Protein AF-A0A3N5KT99-F1 (afdb_monomer)

Mean predicted aligned error: 9.58 Å

pLDDT: mean 86.51, std 20.3, range [31.34, 98.81]

Structure (mmCIF, N/CA/C/O backbone):
data_AF-A0A3N5KT99-F1
#
_entry.id   AF-A0A3N5KT99-F1
#
loop_
_atom_site.group_PDB
_atom_site.id
_atom_site.type_symbol
_atom_site.label_atom_id
_atom_site.label_alt_id
_atom_site.label_comp_id
_atom_site.label_asym_id
_atom_site.label_entity_id
_atom_site.label_seq_id
_atom_site.pdbx_PDB_ins_code
_atom_site.Cartn_x
_atom_site.Cartn_y
_atom_site.Cartn_z
_atom_site.occupancy
_atom_site.B_iso_or_equiv
_atom_site.auth_seq_id
_atom_site.auth_comp_id
_atom_site.auth_asym_id
_atom_site.auth_atom_id
_atom_site.pdbx_PDB_model_num
ATOM 1 N N . MET A 1 1 ? -65.856 7.073 20.773 1.00 42.44 1 MET A N 1
ATOM 2 C CA . MET A 1 1 ? -64.642 7.275 19.952 1.00 42.44 1 MET A CA 1
ATOM 3 C C . MET A 1 1 ? -63.514 6.506 20.610 1.00 42.44 1 MET A C 1
ATOM 5 O O . MET A 1 1 ? -62.952 6.974 21.589 1.00 42.44 1 MET A O 1
ATOM 9 N N . ILE A 1 2 ? -63.336 5.250 20.203 1.00 31.34 2 ILE A N 1
ATOM 10 C CA . ILE A 1 2 ? -62.609 4.213 20.943 1.00 31.34 2 ILE A CA 1
ATOM 11 C C . ILE A 1 2 ? -61.713 3.446 19.956 1.00 31.34 2 ILE A C 1
ATOM 13 O O . ILE A 1 2 ? -62.222 2.916 18.979 1.00 31.34 2 ILE A O 1
ATOM 17 N N . LYS A 1 3 ? -60.418 3.406 20.307 1.00 32.25 3 LYS A N 1
ATOM 18 C CA . LYS A 1 3 ? -59.383 2.359 20.142 1.00 32.25 3 LYS A CA 1
ATOM 19 C C . LYS A 1 3 ? -58.957 1.863 18.745 1.00 32.25 3 LYS A C 1
ATOM 21 O O . LYS A 1 3 ? -59.687 1.184 18.039 1.00 32.25 3 LYS A O 1
ATOM 26 N N . THR A 1 4 ? -57.678 2.132 18.470 1.00 46.94 4 THR A N 1
ATOM 27 C CA . THR A 1 4 ? -56.591 1.219 18.056 1.00 46.94 4 THR A CA 1
ATOM 28 C C . THR A 1 4 ? -56.948 -0.252 17.787 1.00 46.94 4 THR A C 1
ATOM 30 O O . THR A 1 4 ? -57.459 -0.917 18.685 1.00 46.94 4 THR A O 1
ATOM 33 N N . LEU A 1 5 ? -56.521 -0.791 16.636 1.00 34.12 5 LEU A N 1
ATOM 34 C CA . LEU A 1 5 ? -56.166 -2.212 16.452 1.00 34.12 5 LEU A CA 1
ATOM 35 C C . LEU A 1 5 ? -55.310 -2.352 15.173 1.00 34.12 5 LEU A C 1
ATOM 37 O O . LEU A 1 5 ? -55.755 -1.987 14.092 1.00 34.12 5 LEU A O 1
ATOM 41 N N . LEU A 1 6 ? -53.998 -2.590 15.284 1.00 35.56 6 LEU A N 1
ATOM 42 C CA . LEU A 1 6 ? -53.360 -3.916 15.217 1.00 35.56 6 LEU A CA 1
ATOM 43 C C . LEU A 1 6 ? -53.898 -4.779 14.061 1.00 35.56 6 LEU A C 1
ATOM 45 O O . LEU A 1 6 ? -54.919 -5.446 14.206 1.00 35.56 6 LEU A O 1
ATOM 49 N N . PHE A 1 7 ? -53.181 -4.811 12.935 1.00 33.03 7 PHE A N 1
ATOM 50 C CA . PHE A 1 7 ? -53.371 -5.856 11.932 1.00 33.03 7 PHE A CA 1
ATOM 51 C C . PHE A 1 7 ? -52.484 -7.051 12.291 1.00 33.03 7 PHE A C 1
ATOM 53 O O . PHE A 1 7 ? -51.275 -7.043 12.068 1.00 33.03 7 PHE A O 1
ATOM 60 N N . LEU A 1 8 ? -53.116 -8.068 12.885 1.00 33.78 8 LEU A N 1
ATOM 61 C CA . LEU A 1 8 ? -52.653 -9.450 12.836 1.00 33.78 8 LEU A CA 1
ATOM 62 C C . LEU A 1 8 ? -52.687 -9.911 11.374 1.00 33.78 8 LEU A C 1
ATOM 64 O O . LEU A 1 8 ? -53.738 -9.835 10.738 1.00 33.78 8 LEU A O 1
ATOM 68 N N . ILE A 1 9 ? -51.589 -10.471 10.871 1.00 37.31 9 ILE A N 1
ATOM 69 C CA . ILE A 1 9 ? -51.657 -11.386 9.730 1.00 37.31 9 ILE A CA 1
ATOM 70 C C . ILE A 1 9 ? -51.719 -12.797 10.311 1.00 37.31 9 ILE A C 1
ATOM 72 O O . ILE A 1 9 ? -50.737 -13.324 10.830 1.00 37.31 9 ILE A O 1
ATOM 76 N N . LEU A 1 10 ? -52.926 -13.365 10.276 1.00 34.59 10 LEU A N 1
ATOM 77 C CA . LEU A 1 10 ? -53.196 -14.766 10.571 1.00 34.59 10 LEU A CA 1
ATOM 78 C C . LEU A 1 10 ? -52.555 -15.630 9.477 1.00 34.59 10 LEU A C 1
ATOM 80 O O . LEU A 1 10 ? -52.937 -15.548 8.311 1.00 34.59 10 LEU A O 1
ATOM 84 N N . ALA A 1 11 ? -51.615 -16.486 9.867 1.00 44.47 11 ALA A N 1
ATOM 85 C CA . ALA A 1 11 ? -51.214 -17.632 9.068 1.00 44.47 11 ALA A CA 1
ATOM 86 C C . ALA A 1 11 ? -52.311 -18.702 9.165 1.00 44.47 11 ALA A C 1
ATOM 88 O O . ALA A 1 11 ? -52.695 -19.122 10.257 1.00 44.47 11 ALA A O 1
ATOM 89 N N . SER A 1 12 ? -52.849 -19.131 8.028 1.00 38.34 12 SER A N 1
ATOM 90 C CA . SER A 1 12 ? -53.769 -20.267 7.943 1.00 38.34 12 SER A CA 1
ATOM 91 C C . SER A 1 12 ? -53.687 -20.894 6.558 1.00 38.34 12 SER A C 1
ATOM 93 O O . SER A 1 12 ? -54.512 -20.619 5.693 1.00 38.34 12 SER A O 1
ATOM 95 N N . ILE A 1 13 ? -52.698 -21.759 6.345 1.00 39.47 13 ILE A N 1
ATOM 96 C CA . ILE A 1 13 ? -52.783 -22.785 5.305 1.00 39.47 13 ILE A CA 1
ATOM 97 C C . ILE A 1 13 ? -52.541 -24.123 5.995 1.00 39.47 13 ILE A C 1
ATOM 99 O O . ILE A 1 13 ? -51.410 -24.500 6.286 1.00 39.47 13 ILE A O 1
ATOM 103 N N . LEU A 1 14 ? -53.641 -24.820 6.288 1.00 41.72 14 LEU A N 1
ATOM 104 C CA . LEU A 1 14 ? -53.621 -26.258 6.506 1.00 41.72 14 LEU A CA 1
ATOM 105 C C . LEU A 1 14 ? -53.415 -26.931 5.148 1.00 41.72 14 LEU A C 1
ATOM 107 O O . LEU A 1 14 ? -54.272 -26.831 4.272 1.00 41.72 14 LEU A O 1
ATOM 111 N N . THR A 1 15 ? -52.333 -27.689 5.020 1.00 42.31 15 THR A N 1
ATOM 112 C CA . THR A 1 15 ? -52.317 -28.875 4.163 1.00 42.31 15 THR A CA 1
ATOM 113 C C . THR A 1 15 ? -51.796 -30.040 4.995 1.00 42.31 15 THR A C 1
ATOM 115 O O . THR A 1 15 ? -50.700 -29.998 5.544 1.00 42.31 15 THR A O 1
ATOM 118 N N . LEU A 1 16 ? -52.637 -31.061 5.151 1.00 44.19 16 LEU A N 1
ATOM 119 C CA . LEU A 1 16 ? -52.240 -32.380 5.625 1.00 44.19 16 LEU A CA 1
ATOM 120 C C . LEU A 1 16 ? -51.886 -33.194 4.382 1.00 44.19 16 LEU A C 1
ATOM 122 O O . LEU A 1 16 ? -52.764 -33.552 3.600 1.00 44.19 16 LEU A O 1
ATOM 126 N N . SER A 1 17 ? -50.598 -33.465 4.208 1.00 36.16 17 SER A N 1
ATOM 127 C CA . SER A 1 17 ? -50.081 -34.482 3.301 1.00 36.16 17 SER A CA 1
ATOM 128 C C . SER A 1 17 ? -48.852 -35.103 3.951 1.00 36.16 17 SER A C 1
ATOM 130 O O . SER A 1 17 ? -47.936 -34.397 4.358 1.00 36.16 17 SER A O 1
ATOM 132 N N . CYS A 1 18 ? -48.866 -36.429 4.073 1.00 38.91 18 CYS A N 1
ATOM 133 C CA . CYS A 1 18 ? -47.729 -37.251 4.471 1.00 38.91 18 CYS A CA 1
ATOM 134 C C . CYS A 1 18 ? -46.455 -36.873 3.700 1.00 38.91 18 CYS A C 1
ATOM 136 O O . CYS A 1 18 ? -46.495 -36.779 2.475 1.00 38.91 18 CYS A O 1
ATOM 138 N N . GLY A 1 19 ? -45.330 -36.772 4.413 1.00 37.41 19 GLY A N 1
ATOM 139 C CA . GLY A 1 19 ? -43.990 -36.790 3.824 1.00 37.41 19 GLY A CA 1
ATOM 140 C C . GLY A 1 19 ? -43.131 -35.572 4.159 1.00 37.41 19 GLY A C 1
ATOM 141 O O . GLY A 1 19 ? -43.285 -34.520 3.554 1.00 37.41 19 GLY A O 1
ATOM 142 N N . GLY A 1 20 ? -42.165 -35.779 5.058 1.00 37.25 20 GLY A N 1
ATOM 143 C CA . GLY A 1 20 ? -40.904 -35.037 5.089 1.00 37.25 20 GLY A CA 1
ATOM 144 C C . GLY A 1 20 ? -40.831 -33.845 6.043 1.00 37.25 20 GLY A C 1
ATOM 145 O O . GLY A 1 20 ? -41.096 -32.714 5.652 1.00 37.25 20 GLY A O 1
ATOM 146 N N . GLU A 1 21 ? -40.268 -34.066 7.234 1.00 48.00 21 GLU A N 1
ATOM 147 C CA . GLU A 1 21 ? -39.562 -33.045 8.036 1.00 48.00 21 GLU A CA 1
ATOM 148 C C . GLU A 1 21 ? -38.278 -32.530 7.332 1.00 48.00 21 GLU A C 1
ATOM 150 O O . GLU A 1 21 ? -37.280 -32.233 7.972 1.00 48.00 21 GLU A O 1
ATOM 155 N N . GLN A 1 22 ? -38.255 -32.434 5.998 1.00 47.16 22 GLN A N 1
ATOM 156 C CA . GLN A 1 22 ? -37.046 -32.128 5.217 1.00 47.16 22 GLN A CA 1
ATOM 157 C C . GLN A 1 22 ? -36.990 -30.693 4.675 1.00 47.16 22 GLN A C 1
ATOM 159 O O . GLN A 1 22 ? -36.008 -30.328 4.042 1.00 47.16 22 GLN A O 1
ATOM 164 N N . GLY A 1 23 ? -38.014 -29.866 4.915 1.00 40.94 23 GLY A N 1
ATOM 165 C CA . GLY A 1 23 ? -38.115 -28.536 4.294 1.00 40.94 23 GLY A CA 1
ATOM 166 C C . GLY A 1 23 ? -37.465 -27.378 5.061 1.00 40.94 23 GLY A C 1
ATOM 167 O O . GLY A 1 23 ? -37.119 -26.375 4.447 1.00 40.94 23 GLY A O 1
ATOM 168 N N . TYR A 1 24 ? -37.292 -27.490 6.383 1.00 41.78 24 TYR A N 1
ATOM 169 C CA . TYR A 1 24 ? -36.706 -26.410 7.196 1.00 41.78 24 TYR A CA 1
ATOM 170 C C . TYR A 1 24 ? -35.192 -26.565 7.396 1.00 41.78 24 TYR A C 1
ATOM 172 O O . TYR A 1 24 ? -34.474 -25.566 7.387 1.00 41.78 24 TYR A O 1
ATOM 180 N N . GLU A 1 25 ? -34.682 -27.798 7.499 1.00 47.06 25 GLU A N 1
ATOM 181 C CA . GLU A 1 25 ? -33.235 -28.049 7.546 1.00 47.06 25 GLU A CA 1
ATOM 182 C C . GLU A 1 25 ? -32.557 -27.730 6.213 1.00 47.06 25 GLU A C 1
ATOM 184 O O . GLU A 1 25 ? -31.490 -27.126 6.224 1.00 47.06 25 GLU A O 1
ATOM 189 N N . SER A 1 26 ? -33.175 -28.047 5.067 1.00 50.41 26 SER A N 1
ATOM 190 C CA . SER A 1 26 ? -32.562 -27.822 3.750 1.00 50.41 26 SER A CA 1
ATOM 191 C C . SER A 1 26 ? -32.399 -26.341 3.411 1.00 50.41 26 SER A C 1
ATOM 193 O O . SER A 1 26 ? -31.434 -25.973 2.753 1.00 50.41 26 SER A O 1
ATOM 195 N N . GLN A 1 27 ? -33.307 -25.484 3.885 1.00 44.94 27 GLN A N 1
ATOM 196 C CA . GLN A 1 27 ? -33.260 -24.043 3.635 1.00 44.94 27 GLN A CA 1
ATOM 197 C C . GLN A 1 27 ? -32.218 -23.345 4.520 1.00 44.94 27 GLN A C 1
ATOM 199 O O . GLN A 1 27 ? -31.541 -22.431 4.057 1.00 44.94 27 GLN A O 1
ATOM 204 N N . ALA A 1 28 ? -32.040 -23.807 5.764 1.00 53.56 28 ALA A N 1
ATOM 205 C CA . ALA A 1 28 ? -30.957 -23.367 6.644 1.00 53.56 28 ALA A CA 1
ATOM 206 C C . ALA A 1 28 ? -29.590 -23.882 6.162 1.00 53.56 28 ALA A C 1
ATOM 208 O O . ALA A 1 28 ? -28.625 -23.120 6.169 1.00 53.56 28 ALA A O 1
ATOM 209 N N . TYR A 1 29 ? -29.519 -25.127 5.672 1.00 50.69 29 TYR A N 1
ATOM 210 C CA . TYR A 1 29 ? -28.315 -25.687 5.053 1.00 50.69 29 TYR A CA 1
ATOM 211 C C . TYR A 1 29 ? -27.958 -24.965 3.756 1.00 50.69 29 TYR A C 1
ATOM 213 O O . TYR A 1 29 ? -26.798 -24.628 3.575 1.00 50.69 29 TYR A O 1
ATOM 221 N N . GLU A 1 30 ? -28.919 -24.664 2.877 1.00 49.44 30 GLU A N 1
ATOM 222 C CA . GLU A 1 30 ? -28.655 -23.856 1.682 1.00 49.44 30 GLU A CA 1
ATOM 223 C C . GLU A 1 30 ? -28.238 -22.434 2.050 1.00 49.44 30 GLU A C 1
ATOM 225 O O . GLU A 1 30 ? -27.278 -21.948 1.475 1.00 49.44 30 GLU A O 1
ATOM 230 N N . TYR A 1 31 ? -28.858 -21.774 3.035 1.00 47.00 31 TYR A N 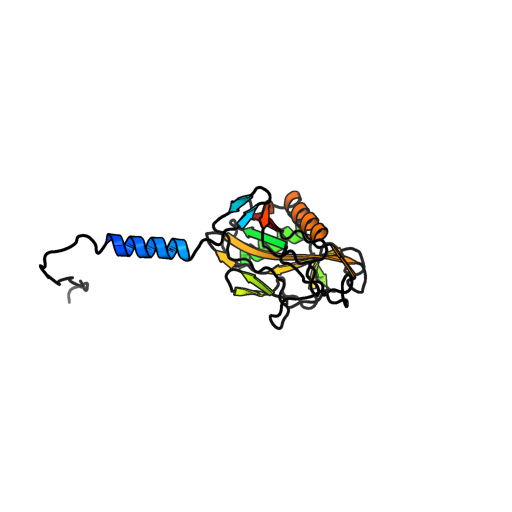1
ATOM 231 C CA . TYR A 1 31 ? -28.421 -20.440 3.473 1.00 47.00 31 TYR A CA 1
ATOM 232 C C . TYR A 1 31 ? -27.022 -20.441 4.100 1.00 47.00 31 TYR A C 1
ATOM 234 O O . TYR A 1 31 ? -26.259 -19.496 3.899 1.00 47.00 31 TYR A O 1
ATOM 242 N N . GLN A 1 32 ? -26.675 -21.482 4.855 1.00 47.03 32 GLN A N 1
ATOM 243 C CA . GLN A 1 32 ? -25.365 -21.635 5.482 1.00 47.03 32 GLN A CA 1
ATOM 244 C C . GLN A 1 32 ? -24.294 -22.022 4.452 1.00 47.03 32 GLN A C 1
ATOM 246 O O . GLN A 1 32 ? -23.232 -21.412 4.436 1.00 47.03 32 GLN A O 1
ATOM 251 N N . TYR A 1 33 ? -24.614 -22.916 3.516 1.00 42.00 33 TYR A N 1
ATOM 252 C CA . TYR A 1 33 ? -23.771 -23.299 2.379 1.00 42.00 33 TYR A CA 1
ATOM 253 C C . TYR A 1 33 ? -23.597 -22.149 1.370 1.00 42.00 33 TYR A C 1
ATOM 255 O O . TYR A 1 33 ? -22.537 -21.995 0.768 1.00 42.00 33 TYR A O 1
ATOM 263 N N . PHE A 1 34 ? -24.610 -21.293 1.209 1.00 45.56 34 PHE A N 1
ATOM 264 C CA . PHE A 1 34 ? -24.555 -20.086 0.382 1.00 45.56 34 PHE A CA 1
ATOM 265 C C . PHE A 1 34 ? -23.779 -18.962 1.086 1.00 45.56 34 PHE A C 1
ATOM 267 O O . PHE A 1 34 ? -23.010 -18.269 0.430 1.00 45.56 34 PHE A O 1
ATOM 274 N N . ARG A 1 35 ? -23.867 -18.827 2.419 1.00 46.19 35 ARG A N 1
ATOM 275 C CA . ARG A 1 35 ? -22.992 -17.934 3.207 1.00 46.19 35 ARG A CA 1
ATOM 276 C C . ARG A 1 35 ? -21.532 -18.388 3.222 1.00 46.19 35 ARG A C 1
ATOM 278 O O . ARG A 1 35 ? -20.651 -17.554 3.047 1.00 46.19 35 ARG A O 1
ATOM 285 N N . GLU A 1 36 ? -21.270 -19.687 3.352 1.00 48.41 36 GLU A N 1
ATOM 286 C CA . GLU A 1 36 ? -19.917 -20.256 3.250 1.00 48.41 36 GLU A CA 1
ATOM 287 C C . GLU A 1 36 ? -19.311 -20.054 1.852 1.00 48.41 36 GLU A C 1
ATOM 289 O O . GLU A 1 36 ? -18.106 -19.852 1.732 1.00 48.41 36 GLU A O 1
ATOM 294 N N . LYS A 1 37 ? -20.135 -20.035 0.793 1.00 44.97 37 LYS A N 1
ATOM 295 C CA . LYS A 1 37 ? -19.685 -19.749 -0.581 1.00 44.97 37 LYS A CA 1
ATOM 296 C C . LYS A 1 37 ? -19.560 -18.265 -0.935 1.00 44.97 37 LYS A C 1
ATOM 298 O O . LYS A 1 37 ? -18.917 -17.972 -1.939 1.00 44.97 37 LYS A O 1
ATOM 303 N N . ILE A 1 38 ? -20.159 -17.351 -0.168 1.00 49.22 38 ILE A N 1
ATOM 304 C CA . ILE A 1 38 ? -20.167 -15.911 -0.485 1.00 49.22 38 ILE A CA 1
ATOM 305 C C . ILE A 1 38 ? -19.074 -15.120 0.254 1.00 49.22 38 ILE A C 1
ATOM 307 O O . ILE A 1 38 ? -18.730 -14.039 -0.210 1.00 49.22 38 ILE A O 1
ATOM 311 N N . GLU A 1 39 ? -18.464 -15.620 1.340 1.00 51.19 39 GLU A N 1
ATOM 312 C CA . GLU A 1 39 ? -17.678 -14.728 2.224 1.00 51.19 39 GLU A CA 1
ATOM 313 C C . GLU A 1 39 ? -16.292 -15.175 2.710 1.00 51.19 39 GLU A C 1
ATOM 315 O O . GLU A 1 39 ? -15.757 -14.550 3.626 1.00 51.19 39 GLU A O 1
ATOM 320 N N . THR A 1 40 ? -15.621 -16.164 2.120 1.00 61.03 40 THR A N 1
ATOM 321 C CA . THR A 1 40 ? -14.210 -16.384 2.495 1.00 61.03 40 THR A CA 1
ATOM 322 C C . THR A 1 40 ? -13.281 -16.269 1.312 1.00 61.03 40 THR A C 1
ATOM 324 O O . THR A 1 40 ? -12.832 -17.267 0.753 1.00 61.03 40 THR A O 1
ATOM 327 N N . VAL A 1 41 ? -12.922 -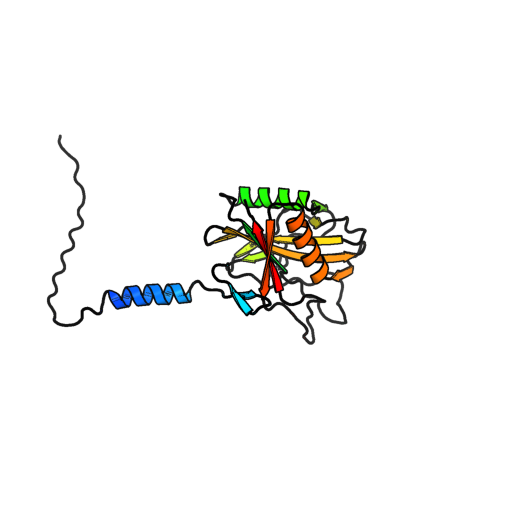15.024 0.995 1.00 81.69 41 VAL A N 1
ATOM 328 C CA . VAL A 1 41 ? -11.587 -14.776 0.458 1.00 81.69 41 VAL A CA 1
ATOM 329 C C . VAL A 1 41 ? -10.603 -15.295 1.500 1.00 81.69 41 VAL A C 1
ATOM 331 O O . VAL A 1 41 ? -10.639 -14.900 2.669 1.00 81.69 41 VAL A O 1
ATOM 334 N N . VAL A 1 42 ? -9.797 -16.263 1.088 1.00 88.50 42 VAL A N 1
ATOM 335 C CA . VAL A 1 42 ? -8.793 -16.889 1.935 1.00 88.50 42 VAL A CA 1
ATOM 336 C C . VAL A 1 42 ? -7.448 -16.307 1.559 1.00 88.50 42 VAL A C 1
ATOM 338 O O . VAL A 1 42 ? -6.989 -16.476 0.431 1.00 88.50 42 VAL A O 1
ATOM 341 N N . TYR A 1 43 ? -6.806 -15.671 2.530 1.00 94.06 43 TYR A N 1
ATOM 342 C CA . TYR A 1 43 ? -5.417 -15.259 2.402 1.00 94.06 43 TYR A CA 1
ATOM 343 C C . TYR A 1 43 ? -4.522 -16.227 3.155 1.00 94.06 43 TYR A C 1
ATOM 345 O O . TYR A 1 43 ? -4.929 -16.837 4.145 1.00 94.06 43 TYR A O 1
ATOM 353 N N . LYS A 1 44 ? -3.285 -16.347 2.687 1.00 95.56 44 LYS A N 1
ATOM 354 C CA . LYS A 1 44 ? -2.242 -17.122 3.352 1.00 95.56 44 LYS A CA 1
ATOM 355 C C . LYS A 1 44 ? -1.137 -16.203 3.827 1.00 95.56 44 LYS A C 1
ATOM 357 O O . LYS A 1 44 ? -0.820 -15.227 3.151 1.00 95.56 44 LYS A O 1
ATOM 362 N N . THR A 1 45 ? -0.555 -16.512 4.974 1.00 95.38 45 THR A N 1
ATOM 363 C CA . THR A 1 45 ? 0.669 -15.850 5.428 1.00 95.38 45 THR A CA 1
ATOM 364 C C . THR A 1 45 ? 1.902 -16.505 4.823 1.00 95.38 45 THR A C 1
ATOM 366 O O . THR A 1 45 ? 1.817 -17.576 4.227 1.00 95.38 45 THR A O 1
ATOM 369 N N . GLU A 1 46 ? 3.067 -15.896 5.037 1.00 91.19 46 GLU A N 1
ATOM 370 C CA . GLU A 1 46 ? 4.366 -16.493 4.693 1.00 91.19 46 GLU A CA 1
ATOM 371 C C . GLU A 1 46 ? 4.615 -17.861 5.361 1.00 91.19 46 GLU A C 1
ATOM 373 O O . GLU A 1 46 ? 5.365 -18.676 4.836 1.00 91.19 46 GLU A O 1
ATOM 378 N N . ASN A 1 47 ? 3.944 -18.139 6.486 1.00 93.81 47 ASN A N 1
ATOM 379 C CA . ASN A 1 47 ? 4.021 -19.410 7.211 1.00 93.81 47 ASN A CA 1
ATOM 380 C C . ASN A 1 47 ? 2.833 -20.342 6.900 1.00 93.81 47 ASN A C 1
ATOM 382 O O . ASN A 1 47 ? 2.539 -21.239 7.688 1.00 93.81 47 ASN A O 1
ATOM 386 N N . GLU A 1 48 ? 2.123 -20.113 5.787 1.00 93.19 48 GLU A N 1
ATOM 387 C CA . GLU A 1 48 ? 0.944 -20.881 5.348 1.00 93.19 48 GLU A CA 1
ATOM 388 C C . GLU A 1 48 ? -0.248 -20.843 6.326 1.00 93.19 48 GLU A C 1
ATOM 390 O O . GLU A 1 48 ? -1.174 -21.654 6.231 1.00 93.19 48 GLU A O 1
ATOM 395 N N . GLU A 1 49 ? -0.280 -19.879 7.253 1.00 94.31 49 GLU A N 1
ATOM 396 C CA . GLU A 1 49 ? -1.452 -19.673 8.101 1.00 94.31 49 GLU A CA 1
ATOM 397 C C . GLU A 1 49 ? -2.595 -19.090 7.274 1.00 94.31 49 GLU A C 1
ATOM 399 O O . GLU A 1 49 ? -2.416 -18.135 6.517 1.00 94.31 49 GLU A O 1
ATOM 404 N N . VAL A 1 50 ? -3.790 -19.637 7.467 1.00 92.69 50 VAL A N 1
ATOM 405 C CA . VAL A 1 50 ? -4.999 -19.193 6.779 1.00 92.69 50 VAL A CA 1
ATOM 406 C C . VAL A 1 50 ? -5.608 -17.999 7.517 1.00 92.69 50 VAL A C 1
ATOM 408 O O . VAL A 1 50 ? -5.858 -18.058 8.722 1.00 92.69 50 VAL A O 1
ATOM 411 N N . ILE A 1 51 ? -5.874 -16.917 6.786 1.00 90.56 51 ILE A N 1
ATOM 412 C CA . ILE A 1 51 ? -6.580 -15.728 7.267 1.00 90.56 51 ILE A CA 1
ATOM 413 C C . ILE A 1 51 ? -7.954 -15.667 6.603 1.00 90.56 51 ILE A C 1
ATOM 415 O O . ILE A 1 51 ? -8.077 -15.743 5.379 1.00 90.56 51 ILE A O 1
ATOM 419 N N . HIS A 1 52 ? -8.975 -15.466 7.434 1.00 88.56 52 HIS A N 1
ATOM 420 C CA . HIS A 1 52 ? -10.361 -15.257 7.029 1.00 88.56 52 HIS A CA 1
ATOM 421 C C . HIS A 1 52 ? -10.828 -13.844 7.396 1.00 88.56 52 HIS A C 1
ATOM 423 O O . HIS A 1 52 ? -10.243 -13.188 8.258 1.00 88.56 52 HIS A O 1
ATOM 429 N N . GLY A 1 53 ? -11.924 -13.399 6.779 1.00 87.19 53 GLY A N 1
ATOM 430 C CA . GLY A 1 53 ? -12.647 -12.190 7.185 1.00 87.19 53 GLY A CA 1
ATOM 431 C C . GLY A 1 53 ? -12.102 -10.871 6.632 1.00 87.19 53 GLY A C 1
ATOM 432 O O . GLY A 1 53 ? -12.749 -9.844 6.833 1.00 87.19 53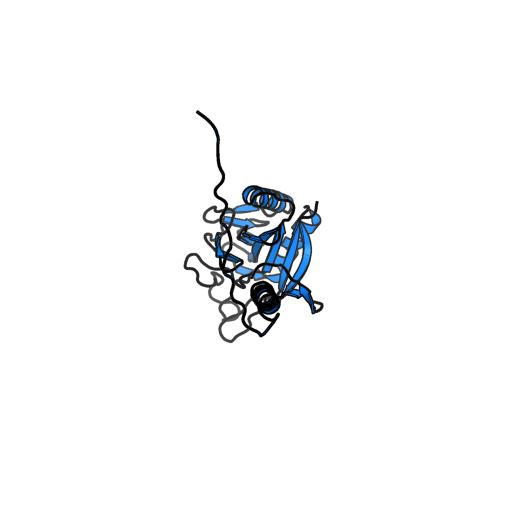 GLY A O 1
ATOM 433 N N . LEU A 1 54 ? -10.976 -10.888 5.910 1.00 92.50 54 LEU A N 1
ATOM 434 C CA . LEU A 1 54 ? -10.524 -9.749 5.107 1.00 92.50 54 LEU A CA 1
ATOM 435 C C . LEU A 1 54 ? -11.428 -9.567 3.868 1.00 92.50 54 LEU A C 1
ATOM 437 O O . LEU A 1 54 ? -11.974 -10.556 3.369 1.00 92.50 54 LEU A O 1
ATOM 441 N N . PRO A 1 55 ? -11.590 -8.335 3.351 1.00 95.25 55 PRO A N 1
ATOM 442 C CA . PRO A 1 55 ? -12.219 -8.109 2.052 1.00 95.25 55 PRO A CA 1
ATOM 443 C C . PRO A 1 55 ? -11.404 -8.741 0.916 1.00 95.25 55 PRO A C 1
ATOM 445 O O . PRO A 1 55 ? -10.226 -9.073 1.078 1.00 95.25 55 PRO A O 1
ATOM 448 N N . GLU A 1 56 ? -12.015 -8.871 -0.258 1.00 95.88 56 GLU A N 1
ATOM 449 C CA . GLU A 1 56 ? -11.274 -9.117 -1.496 1.00 95.88 56 GLU A CA 1
ATOM 450 C C . GLU A 1 56 ? -10.389 -7.903 -1.803 1.00 95.88 56 GLU A C 1
ATOM 452 O O . GLU A 1 56 ? -10.880 -6.778 -1.878 1.00 95.88 56 GLU A O 1
ATOM 457 N N . ILE A 1 57 ? -9.084 -8.114 -1.945 1.00 97.62 57 ILE A N 1
ATOM 458 C CA . ILE A 1 57 ? -8.096 -7.065 -2.183 1.00 97.62 57 ILE A CA 1
ATOM 459 C C . ILE A 1 57 ? -7.649 -7.147 -3.637 1.00 97.62 57 ILE A C 1
ATOM 461 O O . ILE A 1 57 ? -7.155 -8.177 -4.097 1.00 97.62 57 ILE A O 1
ATOM 465 N N . GLY A 1 58 ? -7.794 -6.038 -4.358 1.00 97.38 58 GLY A N 1
ATOM 466 C CA . GLY A 1 58 ? -7.228 -5.877 -5.687 1.00 97.38 58 GLY A CA 1
ATOM 467 C C . GLY A 1 58 ? -5.713 -6.009 -5.670 1.00 97.38 58 GLY A C 1
ATOM 468 O O . GLY A 1 58 ? -5.038 -5.506 -4.778 1.00 97.38 58 GLY A O 1
ATOM 469 N N . LYS A 1 59 ? -5.169 -6.658 -6.697 1.00 97.81 59 LYS A N 1
ATOM 470 C CA . LYS A 1 59 ? -3.728 -6.907 -6.816 1.00 97.81 59 LYS A CA 1
ATOM 471 C C . LYS A 1 59 ? -2.924 -5.675 -7.234 1.00 97.81 59 LYS A C 1
ATOM 473 O O . LYS A 1 59 ? -1.730 -5.610 -6.936 1.00 97.81 59 LYS A O 1
ATOM 478 N N . TRP A 1 60 ? -3.566 -4.735 -7.930 1.00 98.19 60 TRP A N 1
ATOM 479 C CA . TRP A 1 60 ? -2.910 -3.685 -8.709 1.00 98.19 60 TRP A CA 1
ATOM 480 C C . TRP A 1 60 ? -3.349 -2.286 -8.301 1.00 98.19 60 TRP A C 1
ATOM 482 O O . TRP A 1 60 ? -4.495 -2.068 -7.901 1.00 98.19 60 TRP A O 1
ATOM 492 N N . LEU A 1 61 ? -2.424 -1.347 -8.468 1.00 98.00 61 LEU A N 1
ATOM 493 C CA . LEU A 1 61 ? -2.748 0.059 -8.637 1.00 98.00 61 LEU A CA 1
ATOM 494 C C . LEU A 1 61 ? -3.479 0.242 -9.971 1.00 98.00 61 LEU A C 1
ATOM 496 O O . LEU A 1 61 ? -3.023 -0.289 -10.980 1.00 98.00 61 LEU A O 1
ATOM 500 N N . PHE A 1 62 ? -4.574 0.996 -9.993 1.00 98.06 62 PHE A N 1
ATOM 501 C CA . PHE A 1 62 ? -5.295 1.337 -11.221 1.00 98.06 62 PHE A CA 1
ATOM 502 C C . PHE A 1 62 ? -5.166 2.821 -11.531 1.00 98.06 62 PHE A C 1
ATOM 504 O O . PHE A 1 62 ? -5.272 3.657 -10.630 1.00 98.06 62 PHE A O 1
ATOM 511 N N . ASP A 1 63 ? -4.954 3.145 -12.798 1.00 95.38 63 ASP A N 1
ATOM 512 C CA . ASP A 1 63 ? -4.860 4.512 -13.294 1.00 95.38 63 ASP A CA 1
ATOM 513 C C . ASP A 1 63 ? -6.247 5.207 -13.359 1.00 95.38 63 ASP A C 1
ATOM 515 O O . ASP A 1 63 ? -7.279 4.630 -12.973 1.00 95.38 63 ASP A O 1
ATOM 519 N N . PRO A 1 64 ? -6.319 6.488 -13.769 1.00 93.81 64 PRO A N 1
ATOM 520 C CA . PRO A 1 64 ? -7.592 7.188 -13.914 1.00 93.81 64 PRO A CA 1
ATOM 521 C C . PRO A 1 64 ? -8.590 6.529 -14.878 1.00 93.81 64 PRO A C 1
ATOM 523 O O . PRO A 1 64 ? -9.793 6.702 -14.663 1.00 93.81 64 PRO A O 1
ATOM 526 N N . ASP A 1 65 ? -8.104 5.760 -15.856 1.00 94.44 65 ASP A N 1
ATOM 527 C CA . ASP A 1 65 ? -8.874 5.073 -16.898 1.00 94.44 65 ASP A CA 1
ATOM 528 C C . ASP A 1 65 ? -9.248 3.626 -16.520 1.00 94.44 65 ASP A C 1
ATOM 530 O O . ASP A 1 65 ? -9.878 2.926 -17.309 1.00 94.44 65 ASP A O 1
ATOM 534 N N . TYR A 1 66 ? -8.983 3.221 -15.269 1.00 95.25 66 TYR A N 1
ATOM 535 C CA . TYR A 1 66 ? -9.290 1.902 -14.694 1.00 95.25 66 TYR A CA 1
ATOM 536 C C . TYR A 1 66 ? -8.438 0.752 -15.237 1.00 95.25 66 TYR A C 1
ATOM 538 O O . TYR A 1 66 ? -8.760 -0.414 -14.987 1.00 95.25 66 TYR A O 1
ATOM 546 N N . GLU A 1 67 ? -7.322 1.057 -15.890 1.00 95.62 67 GLU A N 1
ATOM 547 C CA . GLU A 1 67 ? -6.346 0.050 -16.284 1.00 95.62 67 GLU A CA 1
ATOM 548 C C . GLU A 1 67 ? -5.317 -0.153 -15.169 1.00 95.62 67 GLU A C 1
ATOM 550 O O . GLU A 1 67 ? -5.007 0.781 -14.420 1.00 95.62 67 GLU A O 1
ATOM 555 N N . PRO A 1 68 ? -4.770 -1.370 -14.997 1.00 95.81 68 PRO A N 1
ATOM 556 C CA . PRO A 1 68 ? -3.630 -1.560 -14.118 1.00 95.81 68 PRO A CA 1
ATOM 557 C C . PRO A 1 68 ? -2.506 -0.584 -14.502 1.00 95.81 68 PRO A C 1
ATOM 559 O O . PRO A 1 68 ? -2.097 -0.516 -15.665 1.00 95.81 68 PRO A O 1
ATOM 562 N N . SER A 1 69 ? -1.990 0.148 -13.518 1.00 93.81 69 SER A N 1
ATOM 563 C CA . SER A 1 69 ? -0.939 1.151 -13.695 1.00 93.81 69 SER A CA 1
ATOM 564 C C . SER A 1 69 ? 0.404 0.492 -13.972 1.00 93.81 69 SER A C 1
ATOM 566 O O . SER A 1 69 ? 0.675 -0.634 -13.533 1.00 93.81 69 SER A O 1
ATOM 568 N N . HIS A 1 70 ? 1.246 1.190 -14.715 1.00 92.06 70 HIS A N 1
ATOM 569 C CA . HIS A 1 70 ? 2.645 0.853 -14.893 1.00 92.06 70 HIS A CA 1
ATOM 570 C C . HIS A 1 70 ? 3.493 2.076 -14.576 1.00 92.06 70 HIS A C 1
ATOM 572 O O . HIS A 1 70 ? 3.022 3.212 -14.644 1.00 92.06 70 HIS A O 1
ATOM 578 N N . TRP A 1 71 ? 4.747 1.820 -14.229 1.00 90.50 71 TRP A N 1
ATOM 579 C CA . TRP A 1 71 ? 5.689 2.879 -13.918 1.00 90.50 71 TRP A CA 1
ATOM 580 C C . TRP A 1 71 ? 5.887 3.822 -15.112 1.00 90.50 71 TRP A C 1
ATOM 582 O O . TRP A 1 71 ? 5.928 3.373 -16.255 1.00 90.50 71 TRP A O 1
ATOM 592 N N . ILE A 1 72 ? 6.010 5.126 -14.841 1.00 79.19 72 ILE A N 1
ATOM 593 C CA . ILE A 1 72 ? 6.026 6.187 -15.867 1.00 79.19 72 ILE A CA 1
ATOM 594 C C . ILE A 1 72 ? 7.266 6.115 -16.774 1.00 79.19 72 ILE A C 1
ATOM 596 O O . ILE A 1 72 ? 7.196 6.538 -17.928 1.00 79.19 72 ILE A O 1
ATOM 600 N N . SER A 1 73 ? 8.399 5.600 -16.283 1.00 68.75 73 SER A N 1
ATOM 601 C CA . SER A 1 73 ? 9.584 5.397 -17.124 1.00 68.75 73 SER A CA 1
ATOM 602 C C . SER A 1 73 ? 9.391 4.207 -18.064 1.00 68.75 73 SER A C 1
ATOM 604 O O . SER A 1 73 ? 8.875 3.164 -17.660 1.00 68.75 73 SER A O 1
ATOM 606 N N . GLU A 1 74 ? 9.858 4.346 -19.305 1.00 65.25 74 GLU A N 1
ATOM 607 C CA . GLU A 1 74 ? 9.791 3.289 -20.313 1.00 65.25 74 GLU A CA 1
ATOM 608 C C . GLU A 1 74 ? 10.699 2.115 -19.907 1.00 65.25 74 GLU A C 1
ATOM 610 O O . GLU A 1 74 ? 11.911 2.147 -20.089 1.00 65.25 74 GLU A O 1
ATOM 615 N N . GLU A 1 75 ? 10.055 1.098 -19.331 1.00 81.00 75 GLU A N 1
ATOM 616 C CA . GLU A 1 75 ? 10.546 -0.258 -19.069 1.00 81.00 75 GLU A CA 1
ATOM 617 C C . GLU A 1 75 ? 11.606 -0.430 -17.956 1.00 81.00 75 GLU A C 1
ATOM 619 O O . GLU A 1 75 ? 12.519 0.363 -17.747 1.00 81.00 75 GLU A O 1
ATOM 624 N N . PHE A 1 76 ? 11.484 -1.534 -17.213 1.00 85.06 76 PHE A N 1
ATOM 625 C CA . PHE A 1 76 ? 12.468 -2.016 -16.246 1.00 85.06 76 PHE A CA 1
ATOM 626 C C . PHE A 1 76 ? 12.975 -3.381 -16.709 1.00 85.06 76 PHE A C 1
ATOM 628 O O . PHE A 1 76 ? 12.213 -4.349 -16.731 1.00 85.06 76 PHE A O 1
ATOM 635 N N . ASN A 1 77 ? 14.261 -3.469 -17.062 1.00 87.50 77 ASN A N 1
ATOM 636 C CA . ASN A 1 77 ? 14.856 -4.653 -17.697 1.00 87.50 77 ASN A CA 1
ATOM 637 C C . ASN A 1 77 ? 14.082 -5.108 -18.952 1.00 87.50 77 ASN A C 1
ATOM 639 O O . ASN A 1 77 ? 13.756 -6.291 -19.064 1.00 87.50 77 ASN A O 1
ATOM 643 N N . ASP A 1 78 ? 13.764 -4.168 -19.848 1.00 91.56 78 ASP A N 1
ATOM 644 C CA . ASP A 1 78 ? 13.023 -4.400 -21.102 1.00 91.56 78 ASP A CA 1
ATOM 645 C C . ASP A 1 78 ? 11.596 -4.963 -20.895 1.00 91.56 78 ASP A C 1
ATOM 647 O O . ASP A 1 78 ? 11.059 -5.685 -21.735 1.00 91.56 78 ASP A O 1
ATOM 651 N N . LYS A 1 79 ? 10.989 -4.694 -19.728 1.00 94.25 79 LYS A N 1
ATOM 652 C CA . LYS A 1 79 ? 9.633 -5.132 -19.357 1.00 94.25 79 LYS A CA 1
ATOM 653 C C . LYS A 1 79 ? 8.819 -3.995 -18.770 1.00 94.25 79 LYS A C 1
ATOM 655 O O . LYS A 1 79 ? 9.345 -3.126 -18.077 1.00 94.25 79 LYS A O 1
ATOM 660 N N . ILE A 1 80 ? 7.503 -4.056 -18.930 1.00 94.44 80 ILE A N 1
ATOM 661 C CA . ILE A 1 80 ? 6.577 -3.128 -18.284 1.00 94.44 80 ILE A CA 1
ATOM 662 C C . ILE A 1 80 ? 6.564 -3.411 -16.779 1.00 94.44 80 ILE A C 1
ATOM 664 O O . ILE A 1 80 ? 6.198 -4.502 -16.323 1.00 94.44 80 ILE A O 1
ATOM 668 N N . LEU A 1 81 ? 6.939 -2.398 -16.000 1.00 96.06 81 LEU A N 1
ATOM 669 C CA . LEU A 1 81 ? 6.932 -2.459 -14.547 1.00 96.06 81 LEU A CA 1
ATOM 670 C C . LEU A 1 81 ? 5.515 -2.213 -14.017 1.00 96.06 81 LEU A C 1
ATOM 672 O O . LEU A 1 81 ? 5.016 -1.090 -14.040 1.00 96.06 81 LEU A O 1
ATOM 676 N N . ARG A 1 82 ? 4.862 -3.273 -13.543 1.00 96.44 82 ARG A N 1
ATOM 677 C CA . ARG A 1 82 ? 3.514 -3.248 -12.965 1.00 96.44 82 ARG A CA 1
ATOM 678 C C . ARG A 1 82 ? 3.573 -2.823 -11.499 1.00 96.44 82 ARG A C 1
ATOM 680 O O . ARG A 1 82 ? 4.364 -3.378 -10.742 1.00 96.44 82 ARG A O 1
ATOM 687 N N . GLU A 1 83 ? 2.693 -1.913 -11.088 1.00 97.00 83 GLU A N 1
ATOM 688 C CA . GLU A 1 83 ? 2.641 -1.402 -9.710 1.00 97.00 83 GLU A CA 1
ATOM 689 C C . GLU A 1 83 ? 1.692 -2.236 -8.817 1.00 97.00 83 GLU A C 1
ATOM 691 O O . GLU A 1 83 ? 0.469 -2.228 -9.029 1.00 97.00 83 GLU A O 1
ATOM 696 N N . PRO A 1 84 ? 2.217 -2.987 -7.826 1.00 98.31 84 PRO A N 1
ATOM 697 C CA . PRO A 1 84 ? 1.415 -3.874 -6.990 1.00 98.31 84 PRO A CA 1
ATOM 698 C C . PRO A 1 84 ? 0.814 -3.157 -5.772 1.00 98.31 84 PRO A C 1
ATOM 700 O O . PRO A 1 84 ? 1.443 -2.301 -5.149 1.00 98.31 84 PRO A O 1
ATOM 703 N N . ILE A 1 85 ? -0.373 -3.597 -5.345 1.00 98.75 85 ILE A N 1
ATOM 704 C CA . ILE A 1 85 ? -0.845 -3.353 -3.976 1.00 98.75 85 ILE A CA 1
ATOM 705 C C . ILE A 1 85 ? 0.033 -4.159 -3.020 1.00 98.75 85 ILE A C 1
ATOM 707 O O . ILE A 1 85 ? 0.183 -5.374 -3.156 1.00 98.75 85 ILE A O 1
ATOM 711 N N . ASN A 1 86 ? 0.628 -3.489 -2.043 1.00 98.75 86 ASN A N 1
ATOM 712 C CA . ASN A 1 86 ? 1.617 -4.093 -1.158 1.00 98.75 86 ASN A CA 1
ATOM 713 C C . ASN A 1 86 ? 1.422 -3.726 0.325 1.00 98.75 86 ASN A C 1
ATOM 715 O O . ASN A 1 86 ? 2.151 -4.216 1.188 1.00 98.75 86 ASN A O 1
ATOM 719 N N . ILE A 1 87 ? 0.372 -2.968 0.645 1.00 98.81 87 ILE A N 1
ATOM 720 C CA . ILE A 1 87 ? -0.079 -2.673 2.007 1.00 98.81 87 ILE A CA 1
ATOM 721 C C . ILE A 1 87 ? -1.579 -2.956 2.130 1.00 98.81 87 ILE A C 1
ATOM 723 O O . ILE A 1 87 ? -2.361 -2.596 1.250 1.00 98.81 87 ILE A O 1
ATOM 727 N N . VAL A 1 88 ? -1.983 -3.546 3.255 1.00 98.75 88 VAL A N 1
ATOM 728 C CA . VAL A 1 88 ? -3.378 -3.634 3.704 1.00 98.75 88 VAL A CA 1
ATOM 729 C C . VAL A 1 88 ? -3.453 -3.125 5.137 1.00 98.75 88 VAL A C 1
ATOM 731 O O . VAL A 1 88 ? -2.690 -3.563 5.993 1.00 98.75 88 VAL A O 1
ATOM 734 N N . ILE A 1 89 ? -4.369 -2.204 5.419 1.00 98.75 89 ILE A N 1
ATOM 735 C CA . ILE A 1 89 ? -4.560 -1.625 6.752 1.00 98.75 89 ILE A CA 1
ATOM 736 C C . ILE A 1 89 ? -5.972 -1.952 7.219 1.00 98.75 89 ILE A C 1
ATOM 738 O O . ILE A 1 89 ? -6.922 -1.767 6.464 1.00 98.75 89 ILE A O 1
ATOM 742 N N . ALA A 1 90 ? -6.112 -2.420 8.456 1.00 98.31 90 ALA A N 1
ATOM 743 C CA . ALA A 1 90 ? -7.390 -2.715 9.089 1.00 98.31 90 ALA A CA 1
ATOM 744 C C . ALA A 1 90 ? -7.560 -1.876 10.362 1.00 98.31 90 ALA A C 1
ATOM 746 O O . ALA A 1 90 ? -6.816 -2.037 11.332 1.00 98.31 90 ALA A O 1
ATOM 747 N N . ASP A 1 91 ? -8.557 -0.998 10.372 1.00 98.31 91 ASP A N 1
ATOM 748 C CA . ASP A 1 91 ? -8.868 -0.121 11.497 1.00 98.31 91 ASP A CA 1
ATOM 749 C C . ASP A 1 91 ? -10.192 -0.526 12.157 1.00 98.31 91 ASP A C 1
ATOM 751 O O . ASP A 1 91 ? -11.263 -0.365 11.578 1.00 98.31 91 ASP A O 1
ATOM 755 N N . SER A 1 92 ? -10.114 -1.056 13.381 1.00 96.19 92 SER A N 1
ATOM 756 C CA . SER A 1 92 ? -11.283 -1.401 14.213 1.00 96.19 92 SER A CA 1
ATOM 757 C C . SER A 1 92 ? -11.614 -0.360 15.284 1.00 96.19 92 SER A C 1
ATOM 759 O O . SER A 1 92 ? -12.551 -0.541 16.064 1.00 96.19 92 SER A O 1
ATOM 761 N N . ILE A 1 93 ? -10.805 0.694 15.391 1.00 96.88 93 ILE A N 1
ATOM 762 C CA . ILE A 1 93 ? -10.920 1.710 16.440 1.00 96.88 93 ILE A CA 1
ATOM 763 C C . ILE A 1 93 ? -11.891 2.792 15.991 1.00 96.88 93 ILE A C 1
ATOM 765 O O . ILE A 1 93 ? -12.711 3.255 16.787 1.00 96.88 93 ILE A O 1
ATOM 769 N N . SER A 1 94 ? -11.797 3.163 14.718 1.00 97.94 94 SER A N 1
ATOM 770 C CA . SER A 1 94 ? -12.636 4.179 14.106 1.00 97.94 94 SER A CA 1
ATOM 771 C C . SER A 1 94 ? -14.089 3.719 14.005 1.00 97.94 94 SER A C 1
ATOM 773 O O . SER A 1 94 ? -14.383 2.592 13.609 1.00 97.94 94 SER A O 1
ATOM 775 N N . GLN A 1 95 ? -15.022 4.609 14.336 1.00 97.00 95 GLN A N 1
ATOM 776 C CA . GLN A 1 95 ? -16.464 4.350 14.286 1.00 97.00 95 GLN A CA 1
ATOM 777 C C . GLN A 1 95 ? -17.063 4.774 12.945 1.00 97.00 95 GLN A C 1
ATOM 779 O O . GLN A 1 95 ? -18.068 4.217 12.499 1.00 97.00 95 GLN A O 1
ATOM 784 N N . THR A 1 96 ? -16.435 5.739 12.272 1.00 98.31 96 THR A N 1
ATOM 785 C CA . THR A 1 96 ? -16.871 6.257 10.968 1.00 98.31 96 THR A CA 1
ATOM 786 C C . THR A 1 96 ? -15.740 6.213 9.943 1.00 98.31 96 THR A C 1
ATOM 788 O O . THR A 1 96 ? -14.569 6.290 10.304 1.00 98.31 96 THR A O 1
ATOM 791 N N . ALA A 1 97 ? -16.085 6.165 8.653 1.00 97.38 97 ALA A N 1
ATOM 792 C CA . ALA A 1 97 ? -15.110 6.266 7.564 1.00 97.38 97 ALA A CA 1
ATOM 793 C C . ALA A 1 97 ? -14.253 7.540 7.675 1.00 97.38 97 ALA A C 1
ATOM 795 O O . ALA A 1 97 ? -13.038 7.487 7.528 1.00 97.38 97 ALA A O 1
ATOM 796 N N . LYS A 1 98 ? -14.876 8.677 8.016 1.00 97.12 98 LYS A N 1
ATOM 797 C CA . LYS A 1 98 ? -14.180 9.960 8.184 1.00 97.12 98 LYS A CA 1
ATOM 798 C C . LYS A 1 98 ? -13.174 9.931 9.335 1.00 97.12 98 LYS A C 1
ATOM 800 O O . LYS A 1 98 ? -12.097 10.507 9.225 1.00 97.12 98 LYS A O 1
ATOM 805 N N . GLU A 1 99 ? -13.538 9.276 10.432 1.00 98.00 99 GLU A N 1
ATOM 806 C CA . GLU A 1 99 ? -12.642 9.067 11.567 1.00 98.00 99 GLU A CA 1
ATOM 807 C C . GLU A 1 99 ? -11.478 8.146 11.188 1.00 98.00 99 GLU A C 1
ATOM 809 O O . GLU A 1 99 ? -10.343 8.471 11.50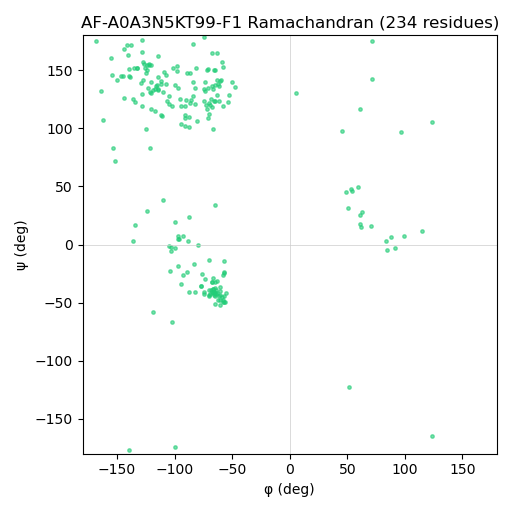9 1.00 98.00 99 GLU A O 1
ATOM 814 N N . ALA A 1 100 ? -11.730 7.073 10.430 1.00 98.12 100 ALA A N 1
ATOM 815 C CA . ALA A 1 100 ? -10.681 6.181 9.932 1.00 98.12 100 ALA A CA 1
ATOM 816 C C . ALA A 1 100 ? -9.689 6.908 9.017 1.00 98.12 100 ALA A C 1
ATOM 818 O O . ALA A 1 100 ? -8.480 6.744 9.165 1.00 9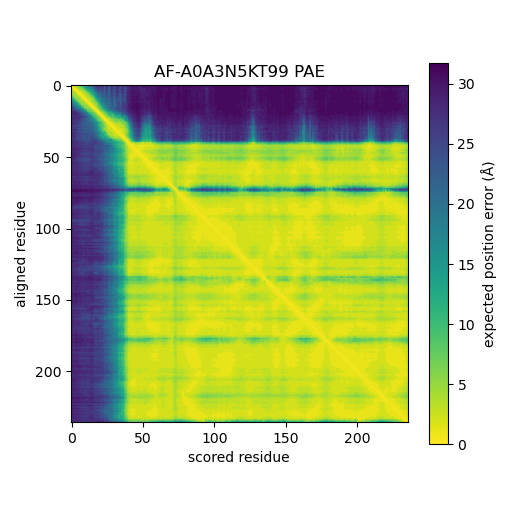8.12 100 ALA A O 1
ATOM 819 N N . GLU A 1 101 ? -10.183 7.744 8.098 1.00 97.69 101 GLU A N 1
ATOM 820 C CA . GLU A 1 101 ? -9.334 8.599 7.261 1.00 97.69 101 GLU A CA 1
ATOM 821 C C . GLU A 1 101 ? -8.467 9.527 8.113 1.00 97.69 101 GLU A C 1
ATOM 823 O O . GLU A 1 101 ? -7.259 9.599 7.902 1.00 97.69 101 GLU A O 1
ATOM 828 N N . GLN A 1 102 ? -9.071 10.234 9.075 1.00 97.25 102 GLN A N 1
ATOM 829 C CA . GLN A 1 102 ? -8.347 11.190 9.909 1.00 97.25 102 GLN A CA 1
ATOM 830 C C . GLN A 1 102 ? -7.306 10.493 10.78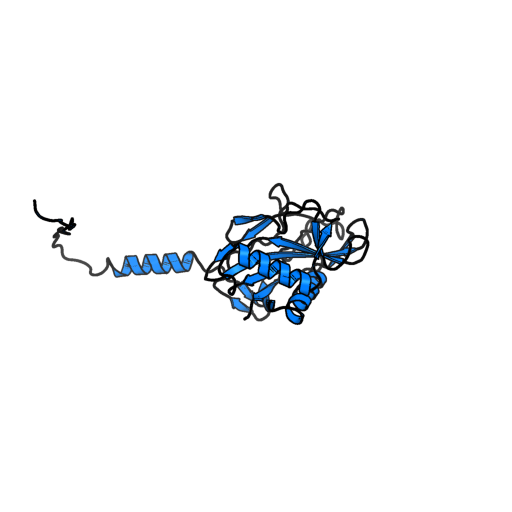9 1.00 97.25 102 GLN A C 1
ATOM 832 O O . GLN A 1 102 ? -6.166 10.941 10.855 1.00 97.25 102 GLN A O 1
ATOM 837 N N . ASN A 1 103 ? -7.674 9.375 11.414 1.00 98.12 103 ASN A N 1
ATOM 838 C CA . ASN A 1 103 ? -6.767 8.584 12.238 1.00 98.12 103 ASN A CA 1
ATOM 839 C C . ASN A 1 103 ? -5.583 8.064 11.420 1.00 98.12 103 ASN A C 1
ATOM 841 O O . ASN A 1 103 ? -4.447 8.111 11.901 1.00 98.12 103 ASN A O 1
ATOM 845 N N . LEU A 1 104 ? -5.820 7.622 10.178 1.00 98.25 104 LEU A N 1
ATOM 846 C CA . LEU A 1 104 ? -4.727 7.190 9.319 1.00 98.25 104 LEU A CA 1
ATOM 847 C C . LEU A 1 104 ? -3.852 8.368 8.882 1.00 98.25 104 LEU A C 1
ATOM 849 O O . LEU A 1 104 ? -2.635 8.237 8.929 1.00 98.25 104 LEU A O 1
ATOM 853 N N . ILE A 1 105 ? -4.422 9.517 8.505 1.00 97.62 105 ILE A N 1
ATOM 854 C CA . ILE A 1 105 ? -3.644 10.722 8.162 1.00 97.62 105 ILE A CA 1
ATOM 855 C C . ILE A 1 105 ? -2.739 11.129 9.330 1.00 97.62 105 ILE A C 1
ATOM 857 O O . ILE A 1 105 ? -1.532 11.285 9.146 1.00 97.62 105 ILE A O 1
ATOM 861 N N . ASP A 1 106 ? -3.286 11.211 10.543 1.00 97.94 106 ASP A N 1
ATOM 862 C CA . ASP A 1 106 ? -2.521 11.562 11.741 1.00 97.94 106 ASP A CA 1
ATOM 863 C C . ASP A 1 106 ? -1.397 10.547 12.019 1.00 97.94 106 ASP A C 1
ATOM 865 O O . ASP A 1 106 ? -0.317 10.910 12.492 1.00 97.94 106 ASP A O 1
ATOM 869 N N . ALA A 1 107 ? -1.642 9.259 11.759 1.00 98.44 107 ALA A N 1
ATOM 870 C CA . ALA A 1 107 ? -0.641 8.207 11.903 1.00 98.44 107 ALA A CA 1
ATOM 871 C C . ALA A 1 107 ? 0.456 8.303 10.833 1.00 98.44 107 ALA A C 1
ATOM 873 O O . ALA A 1 107 ? 1.636 8.205 11.166 1.00 98.44 107 ALA A O 1
ATOM 874 N N . LEU A 1 108 ? 0.088 8.546 9.576 1.00 98.44 108 LEU A N 1
ATOM 875 C CA . LEU A 1 108 ? 1.024 8.749 8.472 1.00 98.44 108 LEU A CA 1
ATOM 876 C C . LEU A 1 108 ? 1.964 9.922 8.763 1.00 98.44 108 LEU A C 1
ATOM 878 O O . LEU A 1 108 ? 3.182 9.760 8.686 1.00 98.44 108 LEU A O 1
ATOM 882 N N . GLU A 1 109 ? 1.425 11.061 9.206 1.00 97.94 109 GLU A N 1
ATOM 883 C CA . GLU A 1 109 ? 2.229 12.231 9.566 1.00 97.94 109 GLU A CA 1
ATOM 884 C C . GLU A 1 109 ? 3.206 11.936 10.712 1.00 97.94 109 GLU A C 1
ATOM 886 O O . GLU A 1 109 ? 4.382 12.302 10.632 1.00 97.94 109 GLU A O 1
ATOM 891 N N . LYS A 1 110 ? 2.753 11.230 11.758 1.00 98.50 110 LYS A N 1
ATOM 892 C CA . LYS A 1 110 ? 3.611 10.793 12.879 1.00 98.50 110 LYS A CA 1
ATOM 893 C C . LYS A 1 110 ? 4.686 9.799 12.446 1.00 98.50 110 LYS A C 1
ATOM 895 O O . LYS A 1 110 ? 5.773 9.803 13.015 1.00 98.50 110 LYS A O 1
ATOM 900 N N . ALA A 1 111 ? 4.393 8.966 11.452 1.00 98.38 111 ALA A N 1
ATOM 901 C CA . ALA A 1 111 ? 5.338 8.035 10.847 1.00 98.38 111 ALA A CA 1
ATOM 902 C C . ALA A 1 111 ? 6.276 8.700 9.822 1.00 98.38 111 ALA A C 1
ATOM 904 O O . ALA A 1 111 ? 7.131 8.019 9.266 1.00 98.38 111 ALA A O 1
ATOM 905 N N . GLY A 1 112 ? 6.142 10.009 9.573 1.00 98.19 112 GLY A N 1
ATOM 906 C CA . GLY A 1 112 ? 6.992 10.767 8.651 1.00 98.19 112 GLY A CA 1
ATOM 907 C C . GLY A 1 112 ? 6.481 10.840 7.210 1.00 98.19 112 GLY A C 1
ATOM 908 O O . GLY A 1 112 ? 7.069 11.561 6.408 1.00 98.19 112 GLY A O 1
ATOM 909 N N . TYR A 1 113 ? 5.366 10.184 6.889 1.00 98.19 113 TYR A N 1
ATOM 910 C CA . TYR A 1 113 ? 4.770 10.162 5.554 1.00 98.19 113 TYR A CA 1
ATOM 911 C C . TYR A 1 113 ? 3.766 11.298 5.402 1.00 98.19 113 TYR A C 1
ATOM 913 O O . TYR A 1 113 ? 2.635 11.234 5.882 1.00 98.19 113 TYR A O 1
ATOM 921 N N . LYS A 1 114 ? 4.187 12.361 4.721 1.00 96.69 114 LYS A N 1
ATOM 922 C CA . LYS A 1 114 ? 3.359 13.550 4.498 1.00 96.69 114 LYS A CA 1
ATOM 923 C C . LYS A 1 114 ? 2.723 13.497 3.123 1.00 96.69 114 LYS A C 1
ATOM 925 O O . LYS A 1 114 ? 3.289 12.936 2.193 1.00 96.69 114 LYS A O 1
ATOM 930 N N . ASN A 1 115 ? 1.587 14.160 2.976 1.00 96.19 115 ASN A N 1
ATOM 931 C CA . ASN A 1 115 ? 1.007 14.431 1.670 1.00 96.19 115 ASN A CA 1
ATOM 932 C C . ASN A 1 115 ? 1.866 15.477 0.933 1.00 96.19 115 ASN A C 1
ATOM 934 O O . ASN A 1 115 ? 1.923 16.636 1.352 1.00 96.19 115 ASN A O 1
ATOM 938 N N . ARG A 1 116 ? 2.592 15.067 -0.111 1.00 95.81 116 ARG A N 1
ATOM 939 C CA . ARG A 1 116 ? 3.618 15.883 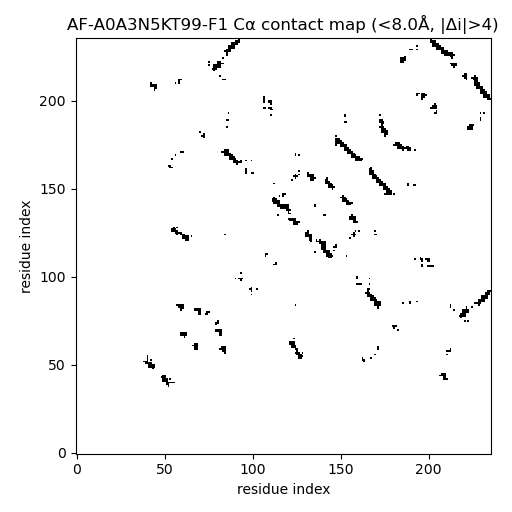-0.779 1.00 95.81 116 ARG A CA 1
ATOM 940 C C . ARG A 1 116 ? 3.343 16.045 -2.266 1.00 95.81 116 ARG A C 1
ATOM 942 O O . ARG A 1 116 ? 3.066 15.072 -2.965 1.00 95.81 116 ARG A O 1
ATOM 949 N N . TRP A 1 117 ? 3.491 17.282 -2.735 1.00 95.50 117 TRP A N 1
ATOM 950 C CA . TRP A 1 117 ? 3.447 17.625 -4.152 1.00 95.50 117 TRP A CA 1
ATOM 951 C C . TRP A 1 117 ? 4.625 17.007 -4.914 1.00 95.50 117 TRP A C 1
ATOM 953 O O . TRP A 1 117 ? 5.720 16.872 -4.364 1.00 95.50 117 TRP A O 1
ATOM 963 N N . GLY A 1 118 ? 4.400 16.711 -6.193 1.00 92.31 118 GLY A N 1
ATOM 964 C CA . GLY A 1 118 ? 5.423 16.261 -7.133 1.00 92.31 118 GLY A CA 1
ATOM 965 C C . GLY A 1 118 ? 5.223 14.839 -7.640 1.00 92.31 118 GLY A C 1
ATOM 966 O O . GLY A 1 118 ? 6.123 14.320 -8.268 1.00 92.31 118 GLY A O 1
ATOM 967 N N . HIS A 1 119 ? 4.068 14.217 -7.398 1.00 92.50 119 HIS A N 1
ATOM 968 C CA . HIS A 1 119 ? 3.779 12.846 -7.832 1.00 92.50 119 HIS A CA 1
ATOM 969 C C . HIS A 1 119 ? 2.483 12.809 -8.640 1.00 92.50 119 HIS A C 1
ATOM 971 O O . HIS A 1 119 ? 1.598 13.611 -8.392 1.00 92.50 119 HIS A O 1
ATOM 977 N N . SER A 1 120 ? 2.296 11.874 -9.570 1.00 91.50 120 SER A N 1
ATOM 978 C CA . SER A 1 120 ? 1.004 11.693 -10.262 1.00 91.50 120 SER A CA 1
ATOM 979 C C . SER A 1 120 ? -0.154 11.389 -9.285 1.00 91.50 120 SER A C 1
ATOM 981 O O . SER A 1 120 ? 0.054 10.910 -8.172 1.00 91.50 120 SER A O 1
ATOM 983 N N . SER A 1 121 ? -1.405 11.645 -9.668 1.00 92.12 121 SER A N 1
ATOM 984 C CA . SER A 1 121 ? -2.573 11.459 -8.784 1.00 92.12 121 SER A CA 1
ATOM 985 C C . SER A 1 121 ? -3.802 10.968 -9.550 1.00 92.12 121 SER A C 1
ATOM 987 O O . SER A 1 121 ? -3.840 11.064 -10.773 1.00 92.12 121 SER A O 1
ATOM 989 N N . GLY A 1 122 ? -4.844 10.535 -8.833 1.00 93.12 122 GLY A N 1
ATOM 990 C CA . GLY A 1 122 ? -6.122 10.099 -9.428 1.00 93.12 122 GLY A CA 1
ATOM 991 C C . GLY A 1 122 ? -6.263 8.581 -9.566 1.00 93.12 122 GLY A C 1
ATOM 992 O O . GLY A 1 122 ? -7.245 8.089 -10.136 1.00 93.12 122 GLY A O 1
ATOM 993 N N . TYR A 1 123 ? -5.295 7.855 -9.009 1.00 97.06 123 TYR A N 1
ATOM 994 C CA . TYR A 1 123 ? -5.270 6.405 -8.972 1.00 97.06 123 TYR A CA 1
ATOM 995 C C . TYR A 1 123 ? -6.371 5.815 -8.096 1.00 97.06 123 TYR A C 1
ATOM 997 O O . TYR A 1 123 ? -6.996 6.499 -7.273 1.00 97.06 123 TYR A O 1
ATOM 1005 N N . LYS A 1 124 ? -6.585 4.513 -8.271 1.00 98.19 124 LYS A N 1
ATOM 1006 C CA . LYS A 1 124 ? -7.579 3.726 -7.552 1.00 98.19 124 LYS A CA 1
ATOM 1007 C C . LYS A 1 124 ? -6.983 2.405 -7.079 1.00 98.19 124 LYS A C 1
ATOM 1009 O O . LYS A 1 124 ? -6.087 1.847 -7.708 1.00 98.19 124 LYS A O 1
ATOM 1014 N N . GLY A 1 125 ? -7.541 1.896 -5.992 1.00 98.12 125 GLY A N 1
ATOM 1015 C CA . GLY A 1 125 ? -7.353 0.528 -5.519 1.00 98.12 125 GLY A CA 1
ATOM 1016 C C . GLY A 1 125 ? -8.703 -0.173 -5.470 1.00 98.12 125 GLY A C 1
ATOM 1017 O O . GLY A 1 125 ? -9.736 0.484 -5.353 1.00 98.12 125 GLY A O 1
ATOM 1018 N N . LEU A 1 126 ? -8.715 -1.498 -5.569 1.00 98.00 126 LEU A N 1
ATOM 1019 C CA . LEU A 1 126 ? -9.948 -2.284 -5.534 1.00 98.00 126 LEU A CA 1
ATOM 1020 C C . LEU A 1 126 ? -10.084 -2.973 -4.170 1.00 98.00 126 LEU A C 1
ATOM 1022 O O . LEU A 1 126 ? -9.158 -3.657 -3.736 1.00 98.00 126 LEU A O 1
ATOM 1026 N N . ILE A 1 127 ? -11.224 -2.803 -3.499 1.00 97.62 127 ILE A N 1
ATOM 1027 C CA . ILE A 1 127 ? -11.564 -3.509 -2.253 1.00 97.62 127 ILE A CA 1
ATOM 1028 C C . ILE A 1 127 ? -13.009 -4.010 -2.378 1.00 97.62 127 ILE A C 1
ATOM 1030 O O . ILE A 1 127 ? -13.898 -3.206 -2.640 1.00 97.62 127 ILE A O 1
ATOM 1034 N N . ASP A 1 128 ? -13.249 -5.319 -2.234 1.00 94.94 128 ASP A N 1
ATOM 1035 C CA . ASP A 1 128 ? -14.558 -5.971 -2.447 1.00 94.94 128 ASP A CA 1
ATOM 1036 C C . ASP A 1 128 ? -15.226 -5.558 -3.780 1.00 94.94 128 ASP A C 1
ATOM 1038 O O . ASP A 1 128 ? -16.413 -5.240 -3.838 1.00 94.94 128 ASP A O 1
ATOM 1042 N N . ASN A 1 129 ? -14.454 -5.539 -4.873 1.00 92.69 129 ASN A N 1
ATOM 1043 C CA . ASN A 1 129 ? -14.899 -5.101 -6.207 1.00 92.69 129 ASN A CA 1
ATOM 1044 C C . ASN A 1 129 ? -15.348 -3.626 -6.300 1.00 92.69 129 ASN A C 1
ATOM 1046 O O . ASN A 1 129 ? -15.955 -3.221 -7.292 1.00 92.69 129 ASN A O 1
ATOM 1050 N N . ILE A 1 130 ? -15.015 -2.797 -5.305 1.00 96.62 130 ILE A N 1
ATOM 1051 C CA . ILE A 1 130 ? -15.266 -1.353 -5.309 1.00 96.62 130 ILE A CA 1
ATOM 1052 C C . ILE A 1 130 ? -13.954 -0.615 -5.565 1.00 96.62 130 ILE A C 1
ATOM 1054 O O . ILE A 1 130 ? -13.001 -0.719 -4.787 1.00 96.62 130 ILE A O 1
ATOM 1058 N N . TYR A 1 131 ? -13.917 0.171 -6.643 1.00 97.56 131 TYR A N 1
ATOM 1059 C CA . TYR A 1 131 ? -12.810 1.084 -6.903 1.00 97.56 131 TYR A CA 1
ATOM 1060 C C . TYR A 1 131 ? -12.840 2.233 -5.897 1.00 97.56 131 TYR A C 1
ATOM 1062 O O . TYR A 1 131 ? -13.732 3.083 -5.902 1.00 97.56 131 TYR A O 1
ATOM 1070 N N . CYS A 1 132 ? -11.844 2.249 -5.028 1.00 97.56 132 CYS A N 1
ATOM 1071 C CA . CYS A 1 132 ? -11.628 3.274 -4.029 1.00 97.56 132 CYS A CA 1
ATOM 1072 C C . CYS A 1 132 ? -10.638 4.295 -4.579 1.00 97.56 132 CYS A C 1
ATOM 1074 O O . CYS A 1 132 ? -9.534 3.934 -4.986 1.00 97.56 132 CYS A O 1
ATOM 1076 N N . ASN A 1 133 ? -11.026 5.568 -4.579 1.00 95.69 133 ASN A N 1
ATOM 1077 C CA . ASN A 1 133 ? -10.127 6.643 -4.982 1.00 95.69 133 ASN A CA 1
ATOM 1078 C C . ASN A 1 133 ? -8.947 6.753 -4.015 1.00 95.69 133 ASN A C 1
ATOM 1080 O O . ASN A 1 133 ? -9.077 6.478 -2.819 1.00 95.69 133 ASN A O 1
ATOM 1084 N N . GLN A 1 134 ? -7.815 7.200 -4.550 1.00 94.69 134 GLN A N 1
ATOM 1085 C CA . GLN A 1 134 ? -6.686 7.660 -3.758 1.00 94.69 134 GLN A CA 1
ATOM 1086 C C . GLN A 1 134 ? -7.148 8.672 -2.699 1.00 94.69 134 GLN A C 1
ATOM 1088 O O . GLN A 1 134 ? -7.943 9.566 -3.002 1.00 94.69 134 GLN A O 1
ATOM 1093 N N . PHE A 1 135 ? -6.595 8.584 -1.492 1.00 90.12 135 PHE A N 1
ATOM 1094 C CA . PHE A 1 135 ? -6.619 9.679 -0.529 1.00 90.12 135 PHE A CA 1
ATOM 1095 C C . PHE A 1 135 ? -5.227 9.915 0.091 1.00 90.12 135 PHE A C 1
ATOM 1097 O O . PHE A 1 135 ? -4.441 8.970 0.211 1.00 90.12 135 PHE A O 1
ATOM 1104 N N . PRO A 1 136 ? -4.919 11.155 0.514 1.00 87.56 136 PRO A N 1
ATOM 1105 C CA . PRO A 1 136 ? -5.663 12.397 0.250 1.00 87.56 136 PRO A CA 1
ATOM 1106 C C . PRO A 1 136 ? -5.832 12.702 -1.255 1.00 87.56 136 PRO A C 1
ATOM 1108 O O . PRO A 1 136 ? -5.039 12.246 -2.076 1.00 87.56 136 PRO A O 1
ATOM 1111 N N . GLN A 1 137 ? -6.901 13.419 -1.628 1.00 86.81 137 GLN A N 1
ATOM 1112 C CA . GLN A 1 137 ? -7.318 13.633 -3.031 1.00 86.81 137 GLN A CA 1
ATOM 1113 C C . GLN A 1 137 ? -6.659 14.847 -3.707 1.00 86.81 137 GLN A C 1
ATOM 1115 O O . GLN A 1 137 ? -7.194 15.399 -4.670 1.00 86.81 137 GLN A O 1
ATOM 1120 N N . ASP A 1 138 ? -5.497 15.274 -3.223 1.00 90.56 138 ASP A N 1
ATOM 1121 C CA . ASP A 1 138 ? -4.821 16.430 -3.795 1.00 90.56 138 ASP A CA 1
ATOM 1122 C C . ASP A 1 138 ? -4.171 16.082 -5.136 1.00 90.56 138 ASP A C 1
ATOM 1124 O O . ASP A 1 138 ? -3.486 15.069 -5.302 1.00 90.56 138 ASP A O 1
ATOM 1128 N N . THR A 1 139 ? -4.383 16.954 -6.120 1.00 91.44 139 THR A N 1
ATOM 1129 C CA . THR A 1 139 ? -3.801 16.787 -7.451 1.00 91.44 139 THR A CA 1
ATOM 1130 C C . THR A 1 139 ? -2.290 16.895 -7.380 1.00 91.44 139 THR A C 1
ATOM 1132 O O . THR A 1 139 ? -1.766 17.817 -6.754 1.00 91.44 139 THR A O 1
ATOM 1135 N N . TYR A 1 140 ? -1.594 16.016 -8.084 1.00 92.69 140 TYR A N 1
ATOM 1136 C CA . TYR A 1 140 ? -0.139 15.934 -8.100 1.00 92.69 140 TYR A CA 1
ATOM 1137 C C . TYR A 1 140 ? 0.505 15.600 -6.745 1.00 92.69 140 TYR A C 1
ATOM 1139 O O . TYR A 1 140 ? 1.632 16.027 -6.475 1.00 92.69 140 TYR A O 1
ATOM 1147 N N . HIS A 1 141 ? -0.214 14.880 -5.880 1.00 95.44 141 HIS A N 1
ATOM 1148 C CA . HIS A 1 141 ? 0.293 14.474 -4.576 1.00 95.44 141 HIS A CA 1
ATOM 1149 C C . HIS A 1 141 ? 0.283 12.959 -4.367 1.00 95.44 141 HIS A C 1
ATOM 1151 O O . HIS A 1 141 ? -0.533 12.220 -4.927 1.00 95.44 141 HIS A O 1
ATOM 1157 N N . ALA A 1 142 ? 1.184 12.533 -3.487 1.00 96.19 142 ALA A N 1
ATOM 1158 C CA . ALA A 1 142 ? 1.252 11.210 -2.890 1.00 96.19 142 ALA A CA 1
ATOM 1159 C C . ALA A 1 142 ? 1.642 11.347 -1.414 1.00 96.19 142 ALA A C 1
ATOM 1161 O O . ALA A 1 142 ? 2.170 12.384 -0.999 1.00 96.19 142 ALA A O 1
ATOM 1162 N N . ILE A 1 143 ? 1.430 10.295 -0.623 1.00 97.62 143 ILE A N 1
ATOM 1163 C CA . ILE A 1 143 ? 2.096 10.217 0.678 1.00 97.62 143 ILE A CA 1
ATOM 1164 C C . ILE A 1 143 ? 3.570 9.889 0.437 1.00 97.62 143 ILE A C 1
ATOM 1166 O O . ILE A 1 143 ? 3.861 8.998 -0.354 1.00 97.62 143 ILE A O 1
ATOM 1170 N N . SER A 1 144 ? 4.494 10.610 1.065 1.00 97.81 144 SER A N 1
ATOM 1171 C CA . SER A 1 144 ? 5.929 10.367 0.905 1.00 97.81 144 SER A CA 1
ATOM 1172 C C . SER A 1 144 ? 6.732 10.839 2.118 1.00 97.81 144 SER A C 1
ATOM 1174 O O . SER A 1 144 ? 6.376 11.828 2.780 1.00 97.81 144 SER A O 1
ATOM 1176 N N . ASP A 1 145 ? 7.804 10.113 2.427 1.00 98.00 145 ASP A N 1
ATOM 1177 C CA . ASP A 1 145 ? 8.732 10.446 3.509 1.00 98.00 145 ASP A CA 1
ATOM 1178 C C . ASP A 1 145 ? 9.639 11.639 3.156 1.00 98.00 145 ASP A C 1
ATOM 1180 O O . ASP A 1 145 ? 9.930 12.476 4.019 1.00 98.00 145 ASP A O 1
ATOM 1184 N N . GLU A 1 146 ? 9.955 11.832 1.876 1.00 97.38 146 GLU A N 1
ATOM 1185 C CA . GLU A 1 146 ? 10.823 12.901 1.380 1.00 97.38 146 GLU A CA 1
ATOM 1186 C C . GLU A 1 146 ? 10.288 13.556 0.086 1.00 97.38 146 GLU A C 1
ATOM 1188 O O . GLU A 1 146 ? 9.263 13.189 -0.478 1.00 97.38 146 GLU A O 1
ATOM 1193 N N . SER A 1 147 ? 10.910 14.650 -0.343 1.00 95.25 147 SER A N 1
ATOM 1194 C CA . SER A 1 147 ? 10.672 15.274 -1.643 1.00 95.25 147 SER A CA 1
ATOM 1195 C C . SER A 1 147 ? 11.065 14.344 -2.795 1.00 95.25 147 SER A C 1
ATOM 1197 O O . SER A 1 147 ? 12.141 13.753 -2.759 1.00 95.25 147 SER A O 1
ATOM 1199 N N . PHE A 1 148 ? 10.276 14.353 -3.875 1.00 92.31 148 PHE A N 1
ATOM 1200 C CA . PHE A 1 148 ? 10.572 13.649 -5.133 1.00 92.31 148 PHE A CA 1
ATOM 1201 C C . PHE A 1 148 ? 11.921 14.039 -5.773 1.00 92.31 148 PHE A C 1
ATOM 1203 O O . PHE A 1 148 ? 12.425 13.368 -6.661 1.00 92.31 148 PHE A O 1
ATOM 1210 N N . LEU A 1 149 ? 12.548 15.135 -5.325 1.00 93.62 149 LEU A N 1
ATOM 1211 C CA . LEU A 1 149 ? 13.893 15.532 -5.760 1.00 93.62 149 LEU A CA 1
ATOM 1212 C C . LEU A 1 149 ? 15.011 14.615 -5.231 1.00 93.62 149 LEU A C 1
ATOM 1214 O O . LEU A 1 149 ? 16.145 14.723 -5.701 1.00 93.62 149 LEU A O 1
ATOM 1218 N N . PHE A 1 150 ? 14.714 13.761 -4.252 1.00 95.25 150 PHE A N 1
ATOM 1219 C CA . PHE A 1 150 ? 15.655 12.851 -3.604 1.00 95.25 150 PHE A CA 1
ATOM 1220 C C . PHE A 1 150 ? 15.109 11.421 -3.601 1.00 95.25 150 PHE A C 1
ATOM 1222 O O . PHE A 1 150 ? 13.974 11.169 -4.010 1.00 95.25 150 PHE A O 1
ATOM 1229 N N . ASP A 1 151 ? 15.923 10.490 -3.105 1.00 96.25 151 ASP A N 1
ATOM 1230 C CA . ASP A 1 151 ? 15.448 9.169 -2.712 1.00 96.25 151 ASP A CA 1
ATOM 1231 C C . ASP A 1 151 ? 14.279 9.311 -1.741 1.00 96.25 151 ASP A C 1
ATOM 1233 O O . ASP A 1 151 ? 14.423 9.924 -0.679 1.00 96.25 151 ASP A O 1
ATOM 1237 N N . ASN A 1 152 ? 13.143 8.729 -2.101 1.00 97.31 152 ASN A N 1
ATOM 1238 C CA . ASN A 1 152 ? 11.952 8.791 -1.276 1.00 97.31 152 ASN A CA 1
ATOM 1239 C C . ASN A 1 152 ? 11.129 7.508 -1.412 1.00 97.31 152 ASN A C 1
ATOM 1241 O O . ASN A 1 152 ? 11.076 6.886 -2.478 1.00 97.31 152 ASN A O 1
ATOM 1245 N N . ASN A 1 153 ? 10.501 7.109 -0.311 1.00 98.12 153 ASN A N 1
ATOM 1246 C CA . ASN A 1 153 ? 9.448 6.112 -0.314 1.00 98.12 153 ASN A CA 1
ATOM 1247 C C . ASN A 1 153 ? 8.120 6.850 -0.387 1.00 98.12 153 ASN A C 1
ATOM 1249 O O . ASN A 1 153 ? 7.754 7.596 0.527 1.00 98.12 153 ASN A O 1
ATOM 1253 N N . HIS A 1 154 ? 7.365 6.593 -1.443 1.00 96.75 154 HIS A N 1
ATOM 1254 C CA . HIS A 1 154 ? 6.063 7.199 -1.622 1.00 96.75 154 HIS A CA 1
ATOM 1255 C C . HIS A 1 154 ? 4.995 6.155 -1.911 1.00 96.75 154 HIS A C 1
ATOM 1257 O O . HIS A 1 154 ? 5.281 5.002 -2.231 1.00 96.75 154 HIS A O 1
ATOM 1263 N N . GLY A 1 155 ? 3.733 6.553 -1.805 1.00 96.62 155 GLY A N 1
ATOM 1264 C CA . GLY A 1 155 ? 2.646 5.686 -2.215 1.00 96.62 155 GLY A CA 1
ATOM 1265 C C . GLY A 1 155 ? 1.297 6.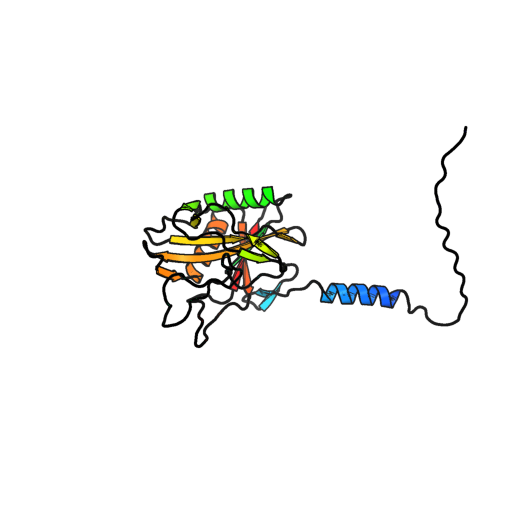352 -2.306 1.00 96.62 155 GLY A C 1
ATOM 1266 O O . GLY A 1 155 ? 1.099 7.529 -1.992 1.00 96.62 155 GLY A O 1
ATOM 1267 N N . ARG A 1 156 ? 0.352 5.553 -2.782 1.00 97.62 156 ARG A N 1
ATOM 1268 C CA . ARG A 1 156 ? -1.065 5.893 -2.863 1.00 97.62 156 ARG A CA 1
ATOM 1269 C C . ARG A 1 156 ? -1.826 4.977 -1.922 1.00 97.62 156 ARG A C 1
ATOM 1271 O O . ARG A 1 156 ? -1.589 3.771 -1.932 1.00 97.62 156 ARG A O 1
ATOM 1278 N N . ILE A 1 157 ? -2.726 5.549 -1.127 1.00 98.31 157 ILE A N 1
ATOM 1279 C CA . ILE A 1 157 ? -3.602 4.801 -0.223 1.00 98.31 157 ILE A CA 1
ATOM 1280 C C . ILE A 1 157 ? -5.044 4.916 -0.723 1.00 98.31 157 ILE A C 1
ATOM 1282 O O . ILE A 1 157 ? -5.460 5.977 -1.187 1.00 98.31 157 ILE A O 1
ATOM 1286 N N . PHE A 1 158 ? -5.802 3.827 -0.628 1.00 98.50 158 PHE A N 1
ATOM 1287 C CA . PHE A 1 158 ? -7.172 3.694 -1.117 1.00 98.50 158 PHE A CA 1
ATOM 1288 C C . PHE A 1 158 ? -8.089 3.189 -0.013 1.00 98.50 158 PHE A C 1
ATOM 1290 O O . PHE A 1 158 ? -7.711 2.303 0.753 1.00 98.50 158 PHE A O 1
ATOM 1297 N N . GLY A 1 159 ? -9.310 3.711 0.029 1.00 96.62 159 GLY A N 1
ATOM 1298 C CA . GLY A 1 159 ? -10.323 3.368 1.026 1.00 96.62 159 GLY A CA 1
ATOM 1299 C C . GLY A 1 159 ? -10.814 4.616 1.769 1.00 96.62 159 GLY A C 1
ATOM 1300 O O . GLY A 1 159 ? -10.573 5.724 1.291 1.00 96.62 159 GLY A O 1
ATOM 1301 N N . PRO A 1 160 ? -11.499 4.455 2.913 1.00 97.31 160 PRO A N 1
ATOM 1302 C CA . PRO A 1 160 ? -11.770 3.187 3.591 1.00 97.31 160 PRO A CA 1
ATOM 1303 C C . PRO A 1 160 ? -12.966 2.420 3.005 1.00 97.31 160 PRO A C 1
ATOM 1305 O O . PRO A 1 160 ? -13.926 3.025 2.534 1.00 97.31 160 PRO A O 1
ATOM 1308 N N . GLN A 1 161 ? -12.959 1.090 3.123 1.00 97.38 161 GLN A N 1
ATOM 1309 C CA . GLN A 1 161 ? -14.148 0.239 2.946 1.00 97.38 161 GLN A CA 1
ATOM 1310 C C . GLN A 1 161 ? -14.485 -0.498 4.237 1.00 97.38 161 GLN A C 1
ATOM 1312 O O . GLN A 1 161 ? -13.603 -1.063 4.879 1.00 97.38 161 GLN A O 1
ATOM 1317 N N . TYR A 1 162 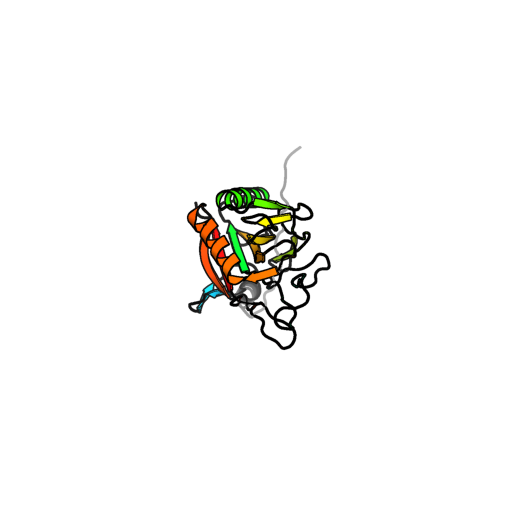? -15.759 -0.498 4.628 1.00 96.06 162 TYR A N 1
ATOM 1318 C CA . TYR A 1 162 ? -16.193 -1.138 5.869 1.00 96.06 162 TYR A CA 1
ATOM 1319 C C . TYR A 1 162 ? -16.584 -2.600 5.642 1.00 96.06 162 TYR A C 1
ATOM 1321 O O . TYR A 1 162 ? -17.483 -2.885 4.852 1.00 96.06 162 TYR A O 1
ATOM 1329 N N . LYS A 1 163 ? -15.963 -3.521 6.384 1.00 93.88 163 LYS A N 1
ATOM 1330 C CA . LYS A 1 163 ? -16.329 -4.946 6.398 1.00 93.88 163 LYS A CA 1
ATOM 1331 C C . LYS A 1 163 ? -16.012 -5.548 7.764 1.00 93.88 163 LYS A C 1
ATOM 1333 O O . LYS A 1 163 ? -15.003 -5.212 8.370 1.00 93.88 163 LYS A O 1
ATOM 1338 N N . ASN A 1 164 ? -16.863 -6.444 8.262 1.00 92.06 164 ASN A N 1
ATOM 1339 C CA . ASN A 1 164 ? -16.589 -7.264 9.454 1.00 92.06 164 ASN A CA 1
ATOM 1340 C C . ASN A 1 164 ? -16.113 -6.497 10.708 1.00 92.06 164 ASN A C 1
ATOM 1342 O O . ASN A 1 164 ? -15.363 -7.039 11.515 1.00 92.06 164 ASN A O 1
ATOM 1346 N N . GLY A 1 165 ? -16.557 -5.249 10.897 1.00 92.19 165 GLY A N 1
ATOM 1347 C CA . GLY A 1 165 ? -16.162 -4.430 12.050 1.00 92.19 165 GLY A CA 1
ATOM 1348 C C . GLY A 1 165 ? -14.883 -3.609 11.867 1.00 92.19 165 GLY A C 1
ATOM 1349 O O . GLY A 1 165 ? -14.450 -2.977 12.825 1.00 92.19 165 GLY A O 1
ATOM 1350 N N . PHE A 1 166 ? -14.300 -3.588 10.668 1.00 97.19 166 PHE A N 1
ATOM 1351 C CA . PHE A 1 166 ? -13.086 -2.840 10.348 1.00 97.19 166 PHE A CA 1
ATOM 1352 C C . PHE A 1 166 ? -13.322 -1.898 9.165 1.00 97.19 166 PHE A C 1
ATOM 1354 O O . PHE A 1 166 ? -14.060 -2.220 8.232 1.00 97.19 166 PHE A O 1
ATOM 1361 N N . TYR A 1 167 ? -12.636 -0.761 9.179 1.00 98.31 167 TYR A N 1
ATOM 1362 C CA . TYR A 1 167 ? -12.377 0.056 8.001 1.00 98.31 167 TYR A CA 1
ATOM 1363 C C . TYR A 1 167 ? -11.056 -0.390 7.372 1.00 98.31 167 TYR A C 1
ATOM 1365 O O . TYR A 1 167 ? -10.003 -0.335 8.007 1.00 98.31 167 TYR A O 1
ATOM 1373 N N . TYR A 1 168 ? -11.122 -0.854 6.129 1.00 98.31 168 TYR A N 1
ATOM 1374 C CA . TYR A 1 168 ? -9.976 -1.340 5.378 1.00 98.31 168 TYR A CA 1
ATOM 1375 C C . TYR A 1 168 ? -9.444 -0.292 4.419 1.00 98.31 168 TYR A C 1
ATOM 1377 O O . TYR A 1 168 ? -10.210 0.326 3.677 1.00 98.31 168 TYR A O 1
ATOM 1385 N N . PHE A 1 169 ? -8.123 -0.184 4.378 1.00 98.69 169 PHE A N 1
ATOM 1386 C CA . PHE A 1 169 ? -7.398 0.545 3.352 1.00 98.69 169 PHE A CA 1
ATOM 1387 C C . PHE A 1 169 ? -6.413 -0.376 2.640 1.00 98.69 169 PHE A C 1
ATOM 1389 O O . PHE A 1 169 ? -5.944 -1.366 3.205 1.00 98.69 169 PHE A O 1
ATOM 1396 N N . THR A 1 170 ? -6.065 -0.025 1.409 1.00 98.81 170 THR A N 1
ATOM 1397 C CA . THR A 1 170 ? -4.977 -0.658 0.654 1.00 98.81 170 THR A CA 1
ATOM 1398 C C . THR A 1 170 ? -3.973 0.393 0.223 1.00 98.81 170 THR A C 1
ATOM 1400 O O . THR A 1 170 ? -4.326 1.564 0.103 1.00 98.81 170 THR A O 1
ATOM 1403 N N . GLY A 1 171 ? -2.725 -0.006 0.005 1.00 98.56 171 GLY A N 1
ATOM 1404 C CA . GLY A 1 171 ? -1.683 0.897 -0.464 1.00 98.56 171 GLY A CA 1
ATOM 1405 C C . GLY A 1 171 ? -0.788 0.269 -1.522 1.00 98.56 171 GLY A C 1
ATOM 1406 O O . GLY A 1 171 ? -0.484 -0.922 -1.448 1.00 98.56 171 GLY A O 1
ATOM 1407 N N . ALA A 1 172 ? -0.367 1.091 -2.480 1.00 98.50 172 ALA A N 1
ATOM 1408 C CA . ALA A 1 172 ? 0.718 0.805 -3.415 1.00 98.50 172 ALA A CA 1
ATOM 1409 C C . ALA A 1 172 ? 1.885 1.741 -3.083 1.00 98.50 172 ALA A C 1
ATOM 1411 O O . ALA A 1 172 ? 1.750 2.961 -3.216 1.00 98.50 172 ALA A O 1
ATOM 1412 N N . LEU A 1 173 ? 2.974 1.167 -2.570 1.00 98.31 173 LEU A N 1
ATOM 1413 C CA . LEU A 1 173 ? 4.156 1.881 -2.081 1.00 98.31 173 LEU A CA 1
ATOM 1414 C C . LEU A 1 173 ? 5.366 1.532 -2.948 1.00 98.31 173 LEU A C 1
ATOM 1416 O O . LEU A 1 173 ? 5.601 0.358 -3.232 1.00 98.31 173 LEU A O 1
ATOM 1420 N N . SER A 1 174 ? 6.168 2.528 -3.291 1.00 97.50 174 SER A N 1
ATOM 1421 C CA . SER A 1 174 ? 7.359 2.398 -4.127 1.00 97.50 174 SER A CA 1
ATOM 1422 C C . SER A 1 174 ? 8.453 3.352 -3.679 1.00 97.50 174 SER A C 1
ATOM 1424 O O . SER A 1 174 ? 8.185 4.481 -3.269 1.00 97.50 174 SER A O 1
ATOM 1426 N N . ARG A 1 175 ? 9.696 2.897 -3.794 1.00 97.62 175 ARG A N 1
ATOM 1427 C CA . ARG A 1 175 ? 10.892 3.707 -3.622 1.00 97.62 175 ARG A CA 1
ATOM 1428 C C . ARG A 1 175 ? 11.375 4.143 -4.986 1.00 97.62 175 ARG A C 1
ATOM 1430 O O . ARG A 1 175 ? 11.496 3.318 -5.895 1.00 97.62 175 ARG A O 1
ATOM 1437 N N . GLU A 1 176 ? 11.705 5.413 -5.080 1.00 95.00 176 GLU A N 1
ATOM 1438 C CA . GLU A 1 176 ? 12.192 6.044 -6.296 1.00 95.00 176 GLU A CA 1
ATOM 1439 C C . GLU A 1 176 ? 13.301 7.046 -5.977 1.00 95.00 176 GLU A C 1
ATOM 1441 O O . GLU A 1 176 ? 13.553 7.349 -4.805 1.00 95.00 176 GLU A O 1
ATOM 1446 N N . SER A 1 177 ? 13.950 7.571 -7.015 1.00 93.31 177 SER A N 1
ATOM 1447 C CA . SER A 1 177 ? 14.927 8.644 -6.874 1.00 93.31 177 SER A CA 1
ATOM 1448 C C . SER A 1 177 ? 14.829 9.686 -7.975 1.00 93.31 177 SER A C 1
ATOM 1450 O O . SER A 1 177 ? 14.586 9.385 -9.144 1.00 93.31 177 SER A O 1
ATOM 1452 N N . GLY A 1 178 ? 15.098 10.926 -7.573 1.00 89.38 178 GLY A N 1
ATOM 1453 C CA . GLY A 1 178 ? 15.343 12.041 -8.469 1.00 89.38 178 GLY A CA 1
ATOM 1454 C C . GLY A 1 178 ? 14.112 12.549 -9.217 1.00 89.38 178 GLY A C 1
ATOM 1455 O O . GLY A 1 178 ? 13.020 11.993 -9.185 1.00 89.38 178 GLY A O 1
ATOM 1456 N N . TYR A 1 179 ? 14.331 13.641 -9.951 1.00 85.56 179 TYR A N 1
ATOM 1457 C CA . TYR A 1 179 ? 13.281 14.408 -10.629 1.00 85.56 179 TYR A CA 1
ATOM 1458 C C . TYR A 1 179 ? 12.423 13.597 -11.619 1.00 85.56 179 TYR A C 1
ATOM 1460 O O . TYR A 1 179 ? 11.301 13.998 -11.912 1.00 85.56 179 TYR A O 1
ATOM 1468 N N . TYR A 1 180 ? 12.951 12.493 -12.156 1.00 87.44 180 TYR A N 1
ATOM 1469 C CA . TYR A 1 180 ? 12.271 11.653 -13.147 1.00 87.44 180 TYR A CA 1
ATOM 1470 C C . TYR A 1 180 ? 11.556 10.439 -12.548 1.00 87.44 180 TYR A C 1
ATOM 1472 O O . TYR A 1 180 ? 10.991 9.664 -13.315 1.00 87.44 180 TYR A O 1
ATOM 1480 N N . HIS A 1 181 ? 11.533 10.301 -11.217 1.00 91.25 181 HIS A N 1
ATOM 1481 C CA . HIS A 1 181 ? 10.912 9.164 -10.535 1.00 91.25 181 HIS A CA 1
ATOM 1482 C C . HIS A 1 181 ? 11.539 7.828 -10.962 1.00 91.25 181 HIS A C 1
ATOM 1484 O O . HIS A 1 181 ? 10.838 6.891 -11.340 1.00 91.25 181 HIS A O 1
ATOM 1490 N N . ASP A 1 182 ? 12.871 7.726 -10.938 1.00 92.75 182 ASP A N 1
ATOM 1491 C CA . ASP A 1 182 ? 13.551 6.486 -11.320 1.00 92.75 182 ASP A CA 1
ATOM 1492 C C . ASP A 1 182 ? 13.214 5.388 -10.304 1.00 92.75 182 ASP A C 1
ATOM 1494 O O . ASP A 1 182 ? 13.442 5.556 -9.103 1.00 92.75 182 ASP A O 1
ATOM 1498 N N . TYR A 1 183 ? 12.666 4.263 -10.771 1.00 95.00 183 TYR A N 1
ATOM 1499 C CA . TYR A 1 183 ? 12.292 3.147 -9.902 1.00 95.00 183 TYR A CA 1
ATOM 1500 C C . TYR A 1 183 ? 13.511 2.565 -9.166 1.00 95.00 183 TYR A C 1
ATOM 1502 O O . TYR A 1 183 ? 14.550 2.296 -9.772 1.00 95.00 183 TYR A O 1
ATOM 1510 N N . ILE A 1 184 ? 13.346 2.285 -7.867 1.00 95.75 184 ILE A N 1
ATOM 1511 C CA . ILE A 1 184 ? 14.344 1.590 -7.041 1.00 95.75 184 ILE A CA 1
ATOM 1512 C C . ILE A 1 184 ? 13.796 0.274 -6.486 1.00 95.75 184 ILE A C 1
ATOM 1514 O O . ILE A 1 184 ? 14.410 -0.776 -6.684 1.00 95.75 184 ILE A O 1
ATOM 1518 N N . SER A 1 185 ? 12.692 0.313 -5.733 1.00 97.62 185 SER A N 1
ATOM 1519 C CA . SER A 1 185 ? 12.227 -0.859 -4.978 1.00 97.62 185 SER A CA 1
ATOM 1520 C C . SER A 1 185 ? 10.781 -0.729 -4.504 1.00 97.62 185 SER A C 1
ATOM 1522 O O . SER A 1 185 ? 10.413 0.258 -3.872 1.00 97.62 185 SER A O 1
ATOM 1524 N N . PHE A 1 186 ? 9.965 -1.758 -4.709 1.00 98.38 186 PHE A N 1
ATOM 1525 C CA . PHE A 1 186 ? 8.674 -1.891 -4.033 1.00 98.38 186 PHE A CA 1
ATOM 1526 C C . PHE A 1 186 ? 8.834 -2.484 -2.629 1.00 98.38 186 PHE A C 1
ATOM 1528 O O . PHE A 1 186 ? 8.175 -2.040 -1.684 1.00 98.38 186 PHE A O 1
ATOM 1535 N N . ALA A 1 187 ? 9.706 -3.484 -2.467 1.00 98.44 187 ALA A N 1
ATOM 1536 C CA . ALA A 1 187 ? 9.844 -4.197 -1.199 1.00 98.44 187 ALA A CA 1
ATOM 1537 C C . ALA A 1 187 ? 10.394 -3.300 -0.079 1.00 98.44 187 ALA A C 1
ATOM 1539 O O . ALA A 1 187 ? 9.909 -3.368 1.054 1.00 98.44 187 ALA A O 1
ATOM 1540 N N . GLN A 1 188 ? 11.372 -2.446 -0.388 1.00 98.56 188 GLN A N 1
ATOM 1541 C CA . GLN A 1 188 ? 11.963 -1.511 0.563 1.00 98.56 188 GLN A CA 1
ATOM 1542 C C . GLN A 1 188 ? 10.938 -0.478 1.032 1.00 98.56 188 GLN A C 1
ATOM 1544 O O . GLN A 1 188 ? 10.722 -0.367 2.238 1.00 98.56 188 GLN A O 1
ATOM 1549 N N . ALA A 1 189 ? 10.243 0.192 0.107 1.00 98.75 189 ALA A N 1
ATOM 1550 C CA . ALA A 1 189 ? 9.224 1.181 0.457 1.00 98.75 189 ALA A CA 1
ATOM 1551 C C . ALA A 1 189 ? 8.106 0.583 1.309 1.00 98.75 189 ALA A C 1
ATOM 1553 O O . ALA A 1 189 ? 7.746 1.148 2.339 1.00 98.75 189 ALA A O 1
ATOM 1554 N N . ARG A 1 190 ? 7.601 -0.601 0.943 1.00 98.75 190 ARG A N 1
ATOM 1555 C CA . ARG A 1 190 ? 6.601 -1.321 1.741 1.00 98.75 190 ARG A CA 1
ATOM 1556 C C . ARG A 1 190 ? 7.083 -1.581 3.170 1.00 98.75 190 ARG A C 1
ATOM 1558 O O . ARG A 1 190 ? 6.340 -1.352 4.124 1.00 98.75 190 ARG A O 1
ATOM 1565 N N . ASN A 1 191 ? 8.296 -2.112 3.319 1.00 98.75 191 ASN A N 1
ATOM 1566 C CA . ASN A 1 191 ? 8.820 -2.519 4.620 1.00 98.75 191 ASN A CA 1
ATOM 1567 C C . ASN A 1 191 ? 9.131 -1.299 5.503 1.00 98.75 191 ASN A C 1
ATOM 1569 O O . ASN A 1 191 ? 8.758 -1.294 6.673 1.00 98.75 191 ASN A O 1
ATOM 1573 N N . GLU A 1 192 ? 9.764 -0.260 4.950 1.00 98.75 192 GLU A N 1
ATOM 1574 C CA . GLU A 1 192 ? 10.090 0.973 5.681 1.00 98.75 192 GLU A CA 1
ATOM 1575 C C . GLU A 1 192 ? 8.819 1.741 6.079 1.00 98.75 192 GLU A C 1
ATOM 1577 O O . GLU A 1 192 ? 8.724 2.233 7.207 1.00 98.75 192 GLU A O 1
ATOM 1582 N N . PHE A 1 193 ? 7.801 1.773 5.212 1.00 98.81 193 PHE A N 1
ATOM 1583 C CA . PHE A 1 193 ? 6.484 2.336 5.519 1.00 98.81 193 PHE A CA 1
ATOM 1584 C C . PHE A 1 193 ? 5.808 1.615 6.689 1.00 98.81 193 PHE A C 1
ATOM 1586 O O . PHE A 1 193 ? 5.402 2.245 7.671 1.00 98.81 193 PHE A O 1
ATOM 1593 N N . ALA A 1 194 ? 5.719 0.283 6.612 1.00 98.75 194 ALA A N 1
ATOM 1594 C CA . ALA A 1 194 ? 5.093 -0.521 7.653 1.00 98.75 194 ALA A CA 1
ATOM 1595 C C . ALA A 1 194 ? 5.834 -0.411 8.993 1.00 98.75 194 ALA A C 1
ATOM 1597 O O . ALA A 1 194 ? 5.191 -0.272 10.035 1.00 98.75 194 ALA A O 1
ATOM 1598 N N . GLU A 1 195 ? 7.169 -0.424 8.975 1.00 98.81 195 GLU A N 1
ATOM 1599 C CA . GLU A 1 195 ? 7.977 -0.287 10.188 1.00 98.81 195 GLU A CA 1
ATOM 1600 C C . GLU A 1 195 ? 7.836 1.106 10.816 1.00 98.81 195 GLU A C 1
ATOM 1602 O O . GLU A 1 195 ? 7.718 1.239 12.036 1.00 98.81 195 GLU A O 1
ATOM 1607 N N . SER A 1 196 ? 7.761 2.153 9.992 1.00 98.69 196 SER A N 1
ATOM 1608 C CA . SER A 1 196 ? 7.573 3.524 10.469 1.00 98.69 196 SER A CA 1
ATOM 1609 C C . SER A 1 196 ? 6.227 3.705 11.172 1.00 98.69 196 SER A C 1
ATOM 1611 O O . SER A 1 196 ? 6.178 4.303 12.251 1.00 98.69 196 SER A O 1
ATOM 1613 N N . LEU A 1 197 ? 5.144 3.143 10.623 1.00 98.75 197 LEU A N 1
ATOM 1614 C CA . LEU A 1 197 ? 3.844 3.099 11.302 1.00 98.75 197 LEU A CA 1
ATOM 1615 C C . LEU A 1 197 ? 3.920 2.284 12.599 1.00 98.75 197 LEU A C 1
ATOM 1617 O O . LEU A 1 197 ? 3.489 2.770 13.650 1.00 98.75 197 LEU A O 1
ATOM 1621 N N . ASN A 1 198 ? 4.517 1.089 12.542 1.00 98.69 198 ASN A N 1
ATOM 1622 C CA . ASN A 1 198 ? 4.650 0.174 13.674 1.00 98.69 198 ASN A CA 1
ATOM 1623 C C . ASN A 1 198 ? 5.375 0.812 14.867 1.00 98.69 198 ASN A C 1
ATOM 1625 O O . ASN A 1 198 ? 4.927 0.684 16.012 1.00 98.69 198 ASN A O 1
ATOM 1629 N N . THR A 1 199 ? 6.467 1.524 14.599 1.00 98.56 199 THR A N 1
ATOM 1630 C CA . THR A 1 199 ? 7.293 2.165 15.624 1.00 98.56 199 THR A CA 1
ATOM 1631 C C . THR A 1 199 ? 6.631 3.419 16.199 1.00 98.56 199 THR A C 1
ATOM 1633 O O . THR A 1 199 ? 6.641 3.611 17.415 1.00 98.56 199 THR A O 1
ATOM 1636 N N . ASN A 1 200 ? 6.021 4.263 15.360 1.00 98.56 200 ASN A N 1
ATOM 1637 C CA . ASN A 1 200 ? 5.649 5.628 15.761 1.00 98.56 200 ASN A CA 1
ATOM 1638 C C . ASN A 1 200 ? 4.159 5.826 16.075 1.00 98.56 200 ASN A C 1
ATOM 1640 O O . ASN A 1 200 ? 3.755 6.910 16.501 1.00 98.56 200 ASN A O 1
ATOM 1644 N N . THR A 1 201 ? 3.318 4.814 15.852 1.00 98.62 201 THR A N 1
ATOM 1645 C CA . THR A 1 201 ? 1.857 4.971 15.920 1.00 98.62 201 THR A CA 1
ATOM 1646 C C . THR A 1 201 ? 1.180 3.781 16.593 1.00 98.62 201 THR A C 1
ATOM 1648 O O . THR A 1 201 ? 1.833 2.854 17.067 1.00 98.62 201 THR A O 1
ATOM 1651 N N . ASN A 1 202 ? -0.147 3.791 16.645 1.00 97.88 202 ASN A N 1
ATOM 1652 C CA . ASN A 1 202 ? -0.960 2.664 17.085 1.00 97.88 202 ASN A CA 1
ATOM 1653 C C . ASN A 1 202 ? -1.329 1.690 15.943 1.00 97.88 202 ASN A C 1
ATOM 1655 O O . ASN A 1 202 ? -2.034 0.715 16.178 1.00 97.88 202 ASN A O 1
ATOM 1659 N N . TYR A 1 203 ? -0.845 1.920 14.721 1.00 98.56 203 TYR A N 1
ATOM 1660 C CA . TYR A 1 203 ? -0.966 0.998 13.595 1.00 98.56 203 TYR A CA 1
ATOM 1661 C C . TYR A 1 203 ? 0.202 0.014 13.627 1.00 98.56 203 TYR A C 1
ATOM 1663 O O . TYR A 1 203 ? 1.351 0.399 13.419 1.00 98.56 203 TYR A O 1
ATOM 1671 N N . LYS A 1 204 ? -0.077 -1.253 13.940 1.00 98.44 204 LYS A N 1
ATOM 1672 C CA . LYS A 1 204 ? 0.943 -2.271 14.218 1.00 98.44 204 LYS A CA 1
ATOM 1673 C C . LYS A 1 204 ? 1.067 -3.275 13.091 1.00 98.44 204 LYS A C 1
ATOM 1675 O O . LYS A 1 204 ? 0.061 -3.744 12.557 1.00 98.44 204 LYS A O 1
ATOM 1680 N N . LEU A 1 205 ? 2.309 -3.627 12.764 1.00 97.44 205 LEU A N 1
ATOM 1681 C CA . LEU A 1 205 ? 2.592 -4.700 11.822 1.00 97.44 205 LEU A CA 1
ATOM 1682 C C . LEU A 1 205 ? 2.013 -5.998 12.388 1.00 97.44 205 LEU A C 1
ATOM 1684 O O . LEU A 1 205 ? 2.318 -6.385 13.515 1.00 97.44 205 LEU A O 1
ATOM 1688 N N . SER A 1 206 ? 1.150 -6.649 11.611 1.00 96.50 206 SER A N 1
ATOM 1689 C CA . SER A 1 206 ? 0.537 -7.913 12.002 1.00 96.50 206 SER A CA 1
ATOM 1690 C C . SER A 1 206 ? 1.203 -9.083 11.290 1.00 96.50 206 SER A C 1
ATOM 1692 O O . SER A 1 206 ? 1.838 -9.910 11.940 1.00 96.50 206 SER A O 1
ATOM 1694 N N . LYS A 1 207 ? 1.054 -9.169 9.961 1.00 96.31 207 LYS A N 1
ATOM 1695 C CA . LYS A 1 207 ? 1.481 -10.320 9.146 1.00 96.31 207 LYS A CA 1
ATOM 1696 C C . LYS A 1 207 ? 1.745 -9.889 7.705 1.00 96.31 207 LYS A C 1
ATOM 1698 O O . LYS A 1 207 ? 1.189 -8.887 7.265 1.00 96.31 207 LYS A O 1
ATOM 1703 N N . LYS A 1 208 ? 2.496 -10.675 6.933 1.00 97.75 208 LYS A N 1
ATOM 1704 C CA . LYS A 1 208 ? 2.431 -10.631 5.463 1.00 97.75 208 LYS A CA 1
ATOM 1705 C C . LYS A 1 208 ? 1.286 -11.510 4.961 1.00 97.75 208 LYS A C 1
ATOM 1707 O O . LYS A 1 208 ? 1.087 -12.597 5.497 1.00 97.75 208 LYS A O 1
ATOM 1712 N N . ILE A 1 209 ? 0.556 -11.054 3.946 1.00 97.56 209 ILE A N 1
ATOM 1713 C CA . ILE A 1 209 ? -0.534 -11.789 3.296 1.00 97.56 209 ILE A CA 1
ATOM 1714 C C . ILE A 1 209 ? -0.241 -11.958 1.805 1.00 97.56 209 ILE A C 1
ATOM 1716 O O . ILE A 1 209 ? 0.146 -11.004 1.133 1.00 97.56 209 ILE A O 1
ATOM 1720 N N . TRP A 1 210 ? -0.381 -13.180 1.302 1.00 97.69 210 TRP A N 1
ATOM 1721 C CA . TRP A 1 210 ? -0.150 -13.516 -0.098 1.00 97.69 210 TRP A CA 1
ATOM 1722 C C . TRP A 1 210 ? -1.276 -12.948 -0.960 1.00 97.69 210 TRP A C 1
ATOM 1724 O O . TRP A 1 210 ? -2.430 -13.353 -0.803 1.00 97.69 210 TRP A O 1
ATOM 1734 N N . LEU A 1 211 ? -0.942 -12.017 -1.859 1.00 97.31 211 LEU A N 1
ATOM 1735 C CA . LEU A 1 211 ? -1.889 -11.428 -2.814 1.00 97.31 211 LEU A CA 1
ATOM 1736 C C . LEU A 1 211 ? -1.728 -11.984 -4.230 1.00 97.31 211 LEU A C 1
ATOM 1738 O O . LEU A 1 211 ? -2.494 -11.610 -5.116 1.00 97.31 211 LEU A O 1
ATOM 1742 N N . ASP A 1 212 ? -0.759 -12.876 -4.454 1.00 96.50 212 ASP A N 1
ATOM 1743 C CA . ASP A 1 212 ? -0.500 -13.462 -5.771 1.00 96.50 212 ASP A CA 1
ATOM 1744 C C . ASP A 1 212 ? -0.281 -12.384 -6.848 1.00 96.50 212 ASP A C 1
ATOM 1746 O O . ASP A 1 212 ? -0.885 -12.395 -7.925 1.00 96.50 212 ASP A O 1
ATOM 1750 N N . ASN A 1 213 ? 0.533 -11.384 -6.506 1.00 96.69 213 ASN A N 1
ATOM 1751 C CA . ASN A 1 213 ? 0.830 -10.231 -7.353 1.00 96.69 213 ASN A CA 1
ATOM 1752 C C . ASN A 1 213 ? 2.332 -10.050 -7.613 1.00 96.69 213 ASN A C 1
ATOM 1754 O O . ASN A 1 213 ? 2.795 -8.938 -7.839 1.00 96.69 213 ASN A O 1
ATOM 1758 N N . LEU A 1 214 ? 3.079 -11.157 -7.606 1.00 97.50 214 LEU A N 1
ATOM 1759 C CA . LEU A 1 214 ? 4.436 -11.249 -8.145 1.00 97.50 214 LEU A CA 1
ATOM 1760 C C . LEU A 1 214 ? 4.356 -11.567 -9.646 1.00 97.50 214 LEU A C 1
ATOM 1762 O O . LEU A 1 214 ? 3.813 -12.605 -10.024 1.00 97.50 214 LEU A O 1
ATOM 1766 N N . LEU A 1 215 ? 4.923 -10.709 -10.497 1.00 96.88 215 LEU A N 1
ATOM 1767 C CA . LEU A 1 215 ? 5.053 -10.958 -11.935 1.00 96.88 215 LEU A CA 1
ATOM 1768 C C . LEU A 1 215 ? 6.519 -11.042 -12.349 1.00 96.88 215 LEU A C 1
ATOM 1770 O O . LEU A 1 215 ? 7.338 -10.201 -11.983 1.00 96.88 215 LEU A O 1
ATOM 1774 N N . ASN A 1 216 ? 6.812 -12.026 -13.193 1.00 96.00 216 ASN A N 1
ATOM 1775 C CA . ASN A 1 216 ? 8.040 -12.108 -13.976 1.00 96.00 216 ASN A CA 1
ATOM 1776 C C . ASN A 1 216 ? 7.753 -12.892 -15.265 1.00 96.00 216 ASN A C 1
ATOM 1778 O O . ASN A 1 216 ? 8.107 -14.062 -15.404 1.00 96.00 216 ASN A O 1
ATOM 1782 N N . THR A 1 217 ? 7.018 -12.251 -16.168 1.00 95.25 217 THR A N 1
ATOM 1783 C CA . THR A 1 217 ? 6.618 -12.801 -17.474 1.00 95.25 217 THR A CA 1
ATOM 1784 C C . THR A 1 217 ? 7.536 -12.273 -18.579 1.00 95.25 217 THR A C 1
ATOM 1786 O O . THR A 1 217 ? 8.530 -11.619 -18.268 1.00 95.25 217 THR A O 1
ATOM 1789 N N . GLU A 1 218 ? 7.248 -12.568 -19.849 1.00 95.00 218 GLU A N 1
ATOM 1790 C CA . GLU A 1 218 ? 7.991 -11.998 -20.983 1.00 95.00 218 GLU A CA 1
ATOM 1791 C C . GLU A 1 218 ? 7.873 -10.467 -21.007 1.00 95.00 218 GLU A C 1
ATOM 1793 O O . GLU A 1 218 ? 8.902 -9.804 -21.014 1.00 95.00 218 GLU A O 1
ATOM 1798 N N . ASP A 1 219 ? 6.655 -9.932 -20.857 1.00 94.75 219 ASP A N 1
ATOM 1799 C CA . ASP A 1 219 ? 6.377 -8.497 -21.032 1.00 94.75 219 ASP A CA 1
ATOM 1800 C C . ASP A 1 219 ? 6.183 -7.717 -19.719 1.00 94.75 219 ASP A C 1
ATOM 1802 O O . ASP A 1 219 ? 6.314 -6.496 -19.691 1.00 94.75 219 ASP A O 1
ATOM 1806 N N . LEU A 1 220 ? 5.824 -8.393 -18.620 1.00 95.56 220 LEU A N 1
ATOM 1807 C CA . LEU A 1 220 ? 5.479 -7.762 -17.337 1.00 95.56 220 LEU A CA 1
ATOM 1808 C C . LEU A 1 220 ? 6.395 -8.218 -16.202 1.00 95.56 220 LEU A C 1
ATOM 1810 O O . LEU A 1 220 ? 6.654 -9.419 -16.048 1.00 95.56 220 LEU A O 1
ATOM 1814 N N . ILE A 1 221 ? 6.767 -7.277 -15.334 1.00 97.00 221 ILE A N 1
ATOM 1815 C CA . ILE A 1 221 ? 7.516 -7.531 -14.099 1.00 97.00 221 ILE A CA 1
ATOM 1816 C C . ILE A 1 221 ? 6.993 -6.664 -12.946 1.00 97.00 221 ILE A C 1
ATOM 1818 O O . ILE A 1 221 ? 6.495 -5.567 -13.170 1.00 97.00 221 ILE A O 1
ATOM 1822 N N . THR A 1 222 ? 7.116 -7.134 -11.704 1.00 96.56 222 THR A N 1
ATOM 1823 C CA . THR A 1 222 ? 6.839 -6.341 -10.485 1.00 96.56 222 THR A CA 1
ATOM 1824 C C . THR A 1 222 ? 8.122 -6.031 -9.714 1.00 96.56 222 THR A C 1
ATOM 1826 O O . THR A 1 222 ? 8.143 -6.093 -8.488 1.00 96.56 222 THR A O 1
ATOM 1829 N N . GLY A 1 223 ? 9.213 -5.747 -10.429 1.00 95.56 223 GLY A N 1
ATOM 1830 C CA . GLY A 1 223 ? 10.502 -5.389 -9.841 1.00 95.56 223 GLY A CA 1
ATOM 1831 C C . GLY A 1 223 ? 10.979 -6.386 -8.779 1.00 95.56 223 GLY A C 1
ATOM 1832 O O . GLY A 1 223 ? 11.123 -7.574 -9.061 1.00 95.56 223 GLY A O 1
ATOM 1833 N N . ASP A 1 224 ? 11.219 -5.891 -7.563 1.00 97.44 224 ASP A N 1
ATOM 1834 C CA . ASP A 1 224 ? 11.654 -6.685 -6.405 1.00 97.44 224 ASP A CA 1
ATOM 1835 C C . ASP A 1 224 ? 10.507 -7.095 -5.458 1.00 97.44 224 ASP A C 1
ATOM 1837 O O . ASP A 1 224 ? 10.756 -7.638 -4.379 1.00 97.44 224 ASP A O 1
ATOM 1841 N N . HIS A 1 225 ? 9.251 -6.838 -5.836 1.00 98.06 225 HIS A N 1
ATOM 1842 C CA . HIS A 1 225 ? 8.083 -7.204 -5.036 1.00 98.06 225 HIS A CA 1
ATOM 1843 C C . HIS A 1 225 ? 7.990 -8.722 -4.866 1.00 98.06 225 HIS A C 1
ATOM 1845 O O . HIS A 1 225 ? 8.164 -9.469 -5.821 1.00 98.06 225 HIS A O 1
ATOM 1851 N N . ASP A 1 226 ? 7.662 -9.189 -3.661 1.00 97.88 226 ASP A N 1
ATOM 1852 C CA . ASP A 1 226 ? 7.682 -10.615 -3.296 1.00 97.88 226 ASP A CA 1
ATOM 1853 C C . ASP A 1 226 ? 6.305 -11.302 -3.399 1.00 97.88 226 ASP A C 1
ATOM 1855 O O . ASP A 1 226 ? 6.180 -12.465 -3.027 1.00 97.88 226 ASP A O 1
ATOM 1859 N N . GLY A 1 227 ? 5.274 -10.603 -3.890 1.00 98.06 227 GLY A N 1
ATOM 1860 C CA . GLY A 1 227 ? 3.897 -11.106 -4.023 1.00 98.06 227 GLY A CA 1
ATOM 1861 C C . GLY A 1 227 ? 3.040 -10.997 -2.753 1.00 98.06 227 GLY A C 1
ATOM 1862 O O . GLY A 1 227 ? 1.878 -11.420 -2.747 1.00 98.06 227 GLY A O 1
ATOM 1863 N N . TYR A 1 228 ? 3.589 -10.418 -1.680 1.00 98.56 228 TYR A N 1
ATOM 1864 C CA . TYR A 1 228 ? 2.886 -10.202 -0.417 1.00 98.56 228 TYR A CA 1
ATOM 1865 C C . TYR A 1 228 ? 2.538 -8.731 -0.182 1.00 98.56 228 TYR A C 1
ATOM 1867 O O . TYR A 1 228 ? 3.328 -7.826 -0.458 1.00 98.56 228 TYR A O 1
ATOM 1875 N N . ALA A 1 229 ? 1.399 -8.493 0.464 1.00 98.75 229 ALA A N 1
ATOM 1876 C CA . ALA A 1 229 ? 1.141 -7.238 1.161 1.00 98.75 229 ALA A CA 1
ATOM 1877 C C . ALA A 1 229 ? 1.424 -7.374 2.661 1.00 98.75 229 ALA A C 1
ATOM 1879 O O . ALA A 1 229 ? 1.240 -8.447 3.234 1.00 98.75 229 ALA A O 1
ATOM 1880 N N . ILE A 1 230 ? 1.841 -6.292 3.322 1.00 98.75 230 ILE A N 1
ATOM 1881 C CA . ILE A 1 230 ? 1.886 -6.258 4.791 1.00 98.75 230 ILE A CA 1
ATOM 1882 C C . ILE A 1 230 ? 0.510 -5.842 5.316 1.00 98.75 230 ILE A C 1
ATOM 1884 O O . ILE A 1 230 ? 0.000 -4.782 4.956 1.00 98.75 230 ILE A O 1
ATOM 1888 N N . LEU A 1 231 ? -0.067 -6.674 6.185 1.00 98.56 231 LEU A N 1
ATOM 1889 C CA . LEU A 1 231 ? -1.241 -6.361 6.987 1.00 98.56 231 LEU A CA 1
ATOM 1890 C C . LEU A 1 231 ? -0.823 -5.570 8.230 1.00 98.56 231 LEU A C 1
ATOM 1892 O O . LEU A 1 231 ? -0.066 -6.061 9.074 1.00 98.56 231 LEU A O 1
ATOM 1896 N N . ILE A 1 232 ? -1.379 -4.373 8.359 1.00 98.81 232 ILE A N 1
ATOM 1897 C CA . ILE A 1 232 ? -1.210 -3.463 9.487 1.00 98.81 232 ILE A CA 1
ATOM 1898 C C . ILE A 1 232 ? -2.562 -3.321 10.189 1.00 98.81 232 ILE A C 1
ATOM 1900 O O . ILE A 1 232 ? -3.583 -3.111 9.538 1.00 98.81 232 ILE A O 1
ATOM 1904 N N . VAL A 1 233 ? -2.591 -3.435 11.514 1.00 98.44 233 VAL A N 1
ATOM 1905 C CA . VAL A 1 233 ? -3.831 -3.380 12.300 1.00 98.44 233 VAL A CA 1
ATOM 1906 C C . VAL A 1 233 ? -3.763 -2.227 13.290 1.00 98.44 233 VAL A C 1
ATOM 1908 O O . VAL A 1 233 ? -2.789 -2.106 14.032 1.00 98.44 233 VAL A O 1
ATOM 1911 N N . ALA A 1 234 ? -4.797 -1.388 13.326 1.00 97.19 234 ALA A N 1
ATOM 1912 C CA . ALA A 1 234 ? -4.926 -0.366 14.357 1.00 97.19 234 ALA A CA 1
ATOM 1913 C C . ALA A 1 234 ? -5.233 -1.030 15.710 1.00 97.19 234 ALA A C 1
ATOM 1915 O O . ALA A 1 234 ? -6.235 -1.737 15.855 1.00 97.19 234 ALA A O 1
ATOM 1916 N N . THR A 1 235 ? -4.381 -0.795 16.707 1.00 92.69 235 THR A N 1
ATOM 1917 C CA . THR A 1 235 ? -4.545 -1.280 18.085 1.00 92.69 235 THR A CA 1
ATOM 1918 C C . THR A 1 235 ? -4.875 -0.127 19.029 1.00 92.69 235 THR A C 1
ATOM 1920 O O . THR A 1 235 ? -4.447 1.003 18.801 1.00 92.69 235 THR A O 1
ATOM 1923 N N . LYS A 1 236 ? -5.654 -0.390 20.080 1.00 84.19 236 LYS A N 1
ATOM 1924 C CA . LYS A 1 236 ? -5.925 0.605 21.130 1.00 84.19 236 LYS A CA 1
ATOM 1925 C C . LYS A 1 236 ? -4.716 0.836 22.027 1.00 84.19 236 LYS A C 1
ATOM 1927 O O . LYS A 1 236 ? -3.917 -0.115 22.178 1.00 84.19 236 LYS A O 1
#

Solvent-accessible surface area (backbone atoms only — not comparable to full-atom values): 12863 Å² total; per-residue (Å²): 142,79,81,90,78,86,85,78,83,80,88,82,81,90,76,93,69,93,80,73,96,57,68,66,60,52,54,51,48,48,52,50,54,48,49,65,72,70,59,64,51,73,34,34,31,90,84,68,46,80,43,69,69,57,71,48,70,44,43,39,32,20,36,81,87,71,44,77,33,57,58,90,60,90,49,57,94,83,13,46,34,43,44,40,40,30,35,34,38,40,30,58,78,48,91,44,65,69,48,42,52,51,54,48,52,57,35,34,48,61,35,46,33,34,86,37,74,78,33,78,58,66,33,29,32,36,48,66,88,39,81,22,53,38,49,79,80,51,81,35,25,29,38,19,60,45,56,49,71,36,71,26,40,32,32,48,33,17,50,68,46,81,53,93,75,25,40,32,35,39,24,32,37,36,21,29,35,30,85,78,57,44,82,72,30,35,48,58,22,37,51,54,52,46,48,30,28,35,73,57,38,54,36,31,72,71,48,49,33,52,57,83,46,56,44,82,58,86,59,39,26,26,83,65,39,85,22,47,19,42,36,29,37,48,51,135

Sequence (236 aa):
MIKTLLFLILASILTLSCGGEQGYESQAYEYQYFREKIETVVYKTENEEVIHGLPEIGKWLFDPDYEPSHWISEEFNDKILREPINIVIADSISQTAKEAEQNLIDALEKAGYKNRWGHSSGYKGLIDNIYCNQFPQDTYHAISDESFLFDNNHGRIFGPQYKNGFYYFTGALSRESGYYHDYISFAQARNEFAESLNTNTNYKLSKKIWLDNLLNTEDLITGDHDGYAILIVATK

Radius of gyration: 23.56 Å; Cα contacts (8 Å, |Δi|>4): 504; chains: 1; bounding box: 80×55×42 Å

Secondary structure (DSSP, 8-state):
--------------------TTHHHHHHHHHHHHHHHHS-PPEEBTT--EE-SPPPB-SB-B-TTSSBPB-SSS-SSSSEEB-B--EEEEESS-SSHHHHHHHHHHHHHHTT-EEEESS----EEEETTEEEEEES--TTEEEESS-TTSSEEEEEEEEEEEETTEEEEEEEEEEEETTTTEEEEHHHHHHHHHHHHHHHSSEEEEEEEE-----BSSSEE-TT--SEEEEEEE--

Foldseek 3Di:
DDDDDDDDDDDDDDDDDDDDPPPPVVVVVCVVVVVVVPFFPWWAFPVRDTDGFFWQWFFAKADLVRHGDFDPDCDDVQATATFTFAAKEWELPDPDFVSVLVQVQVLLVQLQFHWDAQAAAFIFIATNNDTFGWPPRDGRTWGWNDDQQAWIKTKTKGDQDDTDSIGMIIMGIFTAGHNSRHGDDRVVSQVSSQVSSCPRHQWHFDGWIAQQNADDDPHYGNPHDPRTHTYTYRDD

Nearest PDB structures (foldseek):
  6y8y-assembly1_A  TM=2.458E-01  e=1.434E+00  Clupea harengus
  7vni-assembly1_B  TM=3.916E-01  e=8.705E+00  Drosophila melanogaster
  5j0c-assembly1_A  TM=3.462E-01  e=3.738E+00  Homo sapiens
  3mf0-assembly1_A  TM=2.285E-01  e=4.955E+00  Homo sapiens